Protein AF-A0A9D8L6Z9-F1 (afdb_monomer)

Solvent-accessible surface area (backbone atoms only — not comparable to full-atom values): 14241 Å² total; per-residue (Å²): 137,86,82,88,72,84,86,65,63,88,87,62,90,74,79,59,71,41,90,57,72,50,31,51,73,67,22,31,13,38,13,26,56,41,89,61,32,42,56,38,83,47,72,63,38,64,77,40,68,66,43,46,67,44,44,54,56,35,70,45,89,68,74,58,73,85,78,28,42,82,42,39,36,34,75,44,63,86,48,33,68,63,34,69,60,58,98,76,76,48,56,85,44,84,59,37,9,65,53,48,26,50,21,56,68,42,59,88,42,86,61,41,49,40,25,30,25,54,81,45,41,78,78,52,56,68,70,49,36,50,51,42,48,73,68,68,32,54,35,80,78,74,59,77,77,60,46,46,50,28,33,34,31,57,31,58,48,34,76,29,57,46,57,68,63,47,51,48,40,48,42,28,63,23,39,70,52,62,53,66,53,93,73,53,45,39,58,58,83,76,69,60,92,68,89,62,76,67,60,84,79,65,84,83,68,89,92,70,82,68,70,58,55,60,52,52,52,52,48,52,69,74,42,54,76,79,57,69,70,78,97,63,84,62,91,66,84,86,125

Structure (mmCIF, N/CA/C/O backbone):
data_AF-A0A9D8L6Z9-F1
#
_entry.id   AF-A0A9D8L6Z9-F1
#
loop_
_atom_site.group_PDB
_atom_site.id
_atom_site.type_symbol
_atom_site.label_atom_id
_atom_site.label_alt_id
_atom_site.label_comp_id
_atom_site.label_asym_id
_atom_site.label_entity_id
_atom_site.label_seq_id
_atom_site.pdbx_PDB_ins_code
_atom_site.Cartn_x
_atom_site.Cartn_y
_atom_site.Cartn_z
_atom_site.occupancy
_atom_site.B_iso_or_equiv
_atom_site.auth_seq_id
_atom_site.auth_comp_id
_atom_site.auth_asym_id
_atom_site.auth_atom_id
_atom_site.pdbx_PDB_model_num
ATOM 1 N N . MET A 1 1 ? 25.755 3.306 -9.632 1.00 33.78 1 MET A N 1
ATOM 2 C CA . MET A 1 1 ? 25.677 2.385 -10.787 1.00 33.78 1 MET A CA 1
ATOM 3 C C . MET A 1 1 ? 25.646 0.964 -10.245 1.00 33.78 1 MET A C 1
ATOM 5 O O . MET A 1 1 ? 26.669 0.496 -9.767 1.00 33.78 1 MET A O 1
ATOM 9 N N . VAL A 1 2 ? 24.479 0.319 -10.233 1.00 35.28 2 VAL A N 1
ATOM 10 C CA . VAL A 1 2 ? 24.345 -1.095 -9.843 1.00 35.28 2 VAL A CA 1
ATOM 11 C C . VAL A 1 2 ? 24.478 -1.916 -11.124 1.00 35.28 2 VAL A C 1
ATOM 13 O O . VAL A 1 2 ? 23.692 -1.726 -12.046 1.00 35.28 2 VAL A O 1
ATOM 16 N N . ARG A 1 3 ? 25.505 -2.767 -11.222 1.00 41.41 3 ARG A N 1
ATOM 17 C CA . ARG A 1 3 ? 25.692 -3.677 -12.362 1.00 41.41 3 ARG A CA 1
ATOM 18 C C . ARG A 1 3 ? 25.088 -5.033 -12.003 1.00 41.41 3 ARG A C 1
ATOM 20 O O . ARG A 1 3 ? 25.711 -5.811 -11.292 1.00 41.41 3 ARG A O 1
ATOM 27 N N . LEU A 1 4 ? 23.869 -5.295 -12.466 1.00 46.41 4 LEU A N 1
ATOM 28 C CA . LEU A 1 4 ? 23.257 -6.626 -12.426 1.00 46.41 4 LEU A CA 1
ATOM 29 C C . LEU A 1 4 ? 23.674 -7.368 -13.696 1.00 46.41 4 LEU A C 1
ATOM 31 O O . LEU A 1 4 ? 23.046 -7.201 -14.732 1.00 46.41 4 LEU A O 1
ATOM 35 N N . LEU A 1 5 ? 24.756 -8.139 -13.644 1.00 52.78 5 LEU A N 1
ATOM 36 C CA . LEU A 1 5 ? 25.139 -9.034 -14.737 1.00 52.78 5 LEU A CA 1
ATOM 37 C C . LEU A 1 5 ? 25.654 -10.336 -14.129 1.00 52.78 5 LEU A C 1
ATOM 39 O O . LEU A 1 5 ? 26.851 -10.506 -13.922 1.00 52.78 5 LEU A O 1
ATOM 43 N N . ALA A 1 6 ? 24.732 -11.241 -13.821 1.00 44.81 6 ALA A N 1
ATOM 44 C CA . ALA A 1 6 ? 25.054 -12.656 -13.755 1.00 44.81 6 ALA A CA 1
ATOM 45 C C . ALA A 1 6 ? 24.426 -13.283 -15.005 1.00 44.81 6 ALA A C 1
ATOM 47 O O . ALA A 1 6 ? 23.210 -13.242 -15.162 1.00 44.81 6 ALA A O 1
ATOM 48 N N . GLU A 1 7 ? 25.278 -13.762 -15.917 1.00 58.91 7 GLU A N 1
ATOM 49 C CA . GLU A 1 7 ? 24.908 -14.529 -17.121 1.00 58.91 7 GLU A CA 1
ATOM 50 C C . GLU A 1 7 ? 24.125 -13.784 -18.222 1.00 58.91 7 GLU A C 1
ATOM 52 O O . GLU A 1 7 ? 23.245 -14.344 -18.873 1.00 58.91 7 GLU A O 1
ATOM 57 N N . ALA A 1 8 ? 24.460 -12.522 -18.501 1.00 63.47 8 ALA A N 1
ATOM 58 C CA . ALA A 1 8 ? 23.979 -11.886 -19.729 1.00 63.47 8 ALA A CA 1
ATOM 59 C C . ALA A 1 8 ? 24.722 -12.434 -20.960 1.00 63.47 8 ALA A C 1
ATOM 61 O O . ALA A 1 8 ? 25.916 -12.734 -20.894 1.00 63.47 8 ALA A O 1
ATOM 62 N N . ASN A 1 9 ? 24.025 -12.523 -22.098 1.00 74.56 9 ASN A N 1
ATOM 63 C CA . ASN A 1 9 ? 24.657 -12.810 -23.386 1.00 74.56 9 ASN A CA 1
ATOM 64 C C . ASN A 1 9 ? 25.824 -11.819 -23.615 1.00 74.56 9 ASN A C 1
ATOM 66 O O . ASN A 1 9 ? 25.621 -10.623 -23.395 1.00 74.56 9 ASN A O 1
ATOM 70 N N . PRO A 1 10 ? 27.014 -12.267 -24.068 1.00 77.25 10 PRO A N 1
ATOM 71 C CA . PRO A 1 10 ? 28.165 -11.391 -24.307 1.00 77.25 10 PRO A CA 1
ATOM 72 C C . PRO A 1 10 ? 27.892 -10.201 -25.237 1.00 77.25 10 PRO A C 1
ATOM 74 O O . PRO A 1 10 ? 28.616 -9.213 -25.180 1.00 77.25 10 PRO A O 1
ATOM 77 N N . SER A 1 11 ? 26.854 -10.273 -26.078 1.00 81.12 11 SER A N 1
ATOM 78 C CA . SER A 1 11 ? 26.420 -9.169 -26.941 1.00 81.12 11 SER A CA 1
ATOM 79 C C . SER A 1 11 ? 25.694 -8.039 -26.198 1.00 81.12 11 SER A C 1
ATOM 81 O O . SER A 1 11 ? 25.329 -7.041 -26.813 1.00 81.12 11 SER A O 1
ATOM 83 N N . VAL A 1 12 ? 25.403 -8.196 -24.904 1.00 75.69 12 VAL A N 1
ATOM 84 C CA . VAL A 1 12 ? 24.743 -7.172 -24.088 1.00 75.69 12 VAL A CA 1
ATOM 85 C C . VAL A 1 12 ? 25.801 -6.225 -23.529 1.00 75.69 12 VAL A C 1
ATOM 87 O O . VAL A 1 12 ? 26.435 -6.503 -22.515 1.00 75.69 12 VAL A O 1
ATOM 90 N N . GLU A 1 13 ? 25.967 -5.073 -24.176 1.00 75.00 13 GLU A N 1
ATOM 91 C CA . GLU A 1 13 ? 26.921 -4.034 -23.752 1.00 75.00 13 GLU A CA 1
ATOM 92 C C . GLU A 1 13 ? 26.433 -3.238 -22.525 1.00 75.00 13 GLU A C 1
ATOM 94 O O . GLU A 1 13 ? 27.224 -2.670 -21.769 1.00 75.00 13 GLU A O 1
ATOM 99 N N . GLY A 1 14 ? 25.119 -3.224 -22.293 1.00 73.62 14 GLY A N 1
ATOM 100 C CA . GLY A 1 14 ? 24.481 -2.599 -21.141 1.00 73.62 14 GLY A CA 1
ATOM 101 C C . GLY A 1 14 ? 22.961 -2.573 -21.275 1.00 73.62 14 GLY A C 1
ATOM 102 O O . GLY A 1 14 ? 22.413 -2.775 -22.357 1.00 73.62 14 GLY A O 1
ATOM 103 N N . PHE A 1 15 ? 22.270 -2.308 -20.168 1.00 75.75 15 PHE A N 1
ATOM 104 C CA . PHE A 1 15 ? 20.833 -2.043 -20.167 1.00 75.75 15 PHE A CA 1
ATOM 105 C C . PHE A 1 15 ? 20.534 -0.834 -19.268 1.00 75.75 15 PHE A C 1
ATOM 107 O O . PHE A 1 15 ? 21.143 -0.701 -18.200 1.00 75.75 15 PHE A O 1
ATOM 114 N N . PRO A 1 16 ? 19.629 0.074 -19.670 1.00 83.12 16 PRO A N 1
ATOM 115 C CA . PRO A 1 16 ? 19.234 1.190 -18.823 1.00 83.12 16 PRO A CA 1
ATOM 116 C C . PRO A 1 16 ? 18.413 0.676 -17.636 1.00 83.12 16 PRO A C 1
ATOM 118 O O . PRO A 1 16 ? 17.457 -0.078 -17.814 1.00 83.12 16 PRO A O 1
ATOM 121 N N . GLY A 1 17 ? 18.778 1.099 -16.426 1.00 84.44 17 GLY A N 1
ATOM 122 C CA . GLY A 1 17 ? 18.079 0.752 -15.191 1.00 84.44 17 GLY A CA 1
ATOM 123 C C . GLY A 1 17 ? 17.616 1.994 -14.433 1.00 84.44 17 GLY A C 1
ATOM 124 O O . GLY A 1 17 ? 18.373 2.954 -14.293 1.00 84.44 17 GLY A O 1
ATOM 125 N N . SER A 1 18 ? 16.387 1.957 -13.925 1.00 85.44 18 SER A N 1
ATOM 126 C CA . SER A 1 18 ? 15.824 2.944 -13.005 1.00 85.44 18 SER A CA 1
ATOM 127 C C . SER A 1 18 ? 15.843 2.401 -11.578 1.00 85.44 18 SER A C 1
ATOM 129 O O . SER A 1 18 ? 15.473 1.255 -11.332 1.00 85.44 18 SER A O 1
ATOM 131 N N . ILE A 1 19 ? 16.241 3.256 -10.636 1.00 82.88 19 ILE A N 1
ATOM 132 C CA . ILE A 1 19 ? 16.102 3.025 -9.189 1.00 82.88 19 ILE A CA 1
ATOM 133 C C . ILE A 1 19 ? 15.004 3.898 -8.564 1.00 82.88 19 ILE A C 1
ATOM 135 O O . ILE A 1 19 ? 14.834 3.879 -7.349 1.00 82.88 19 ILE A O 1
ATOM 139 N N . GLY A 1 20 ? 14.312 4.704 -9.376 1.00 83.62 20 GLY A N 1
ATOM 140 C CA . GLY A 1 20 ? 13.161 5.487 -8.933 1.00 83.62 20 GLY A CA 1
ATOM 141 C C . GLY A 1 20 ? 11.899 4.632 -8.846 1.00 83.62 20 GLY A C 1
ATOM 142 O O . GLY A 1 20 ? 11.907 3.472 -9.252 1.00 83.62 20 GLY A O 1
ATOM 143 N N . ASP A 1 21 ? 10.807 5.229 -8.363 1.00 79.75 21 ASP A N 1
ATOM 144 C CA . ASP A 1 21 ? 9.575 4.490 -8.066 1.00 79.75 21 ASP A CA 1
ATOM 145 C C . ASP A 1 21 ? 8.967 3.777 -9.283 1.00 79.75 21 ASP A C 1
ATOM 147 O O . ASP A 1 21 ? 8.338 2.733 -9.138 1.00 79.75 21 ASP A O 1
ATOM 151 N N . GLY A 1 22 ? 9.176 4.298 -10.492 1.00 75.75 22 GLY A N 1
ATOM 152 C CA . GLY A 1 22 ? 8.727 3.682 -11.737 1.00 75.75 22 GLY A CA 1
ATOM 153 C C . GLY A 1 22 ? 9.773 3.728 -12.844 1.00 75.75 22 GLY A C 1
ATOM 154 O O . GLY A 1 22 ? 10.825 4.370 -12.734 1.00 75.75 22 GLY A O 1
ATOM 155 N N . CYS A 1 23 ? 9.468 3.048 -13.946 1.00 78.81 23 CYS A N 1
ATOM 156 C CA . CYS A 1 23 ? 10.262 3.095 -15.170 1.00 78.81 23 CYS A CA 1
ATOM 157 C C . CYS A 1 23 ? 9.388 3.184 -16.429 1.00 78.81 23 CYS A C 1
ATOM 159 O O . CYS A 1 23 ? 8.212 2.814 -16.411 1.00 78.81 23 CYS A O 1
ATOM 161 N N . GLY A 1 24 ? 9.969 3.712 -17.508 1.00 79.88 24 GLY A N 1
ATOM 162 C CA . GLY A 1 24 ? 9.332 3.830 -18.822 1.00 79.88 24 GLY A CA 1
ATOM 163 C C . GLY A 1 24 ? 9.729 2.711 -19.790 1.00 79.88 24 GLY A C 1
ATOM 164 O O . GLY A 1 24 ? 10.350 1.719 -19.402 1.00 79.88 24 GLY A O 1
ATOM 165 N N . ALA A 1 25 ? 9.387 2.897 -21.066 1.00 81.88 25 ALA A N 1
ATOM 166 C CA . ALA A 1 25 ? 9.650 1.946 -22.143 1.00 81.88 25 ALA A CA 1
ATOM 167 C C . ALA A 1 25 ? 11.105 1.461 -22.179 1.00 81.88 25 ALA A C 1
ATOM 169 O O . ALA A 1 25 ? 12.035 2.270 -22.173 1.00 81.88 25 ALA A O 1
ATOM 170 N N . ARG A 1 26 ? 11.300 0.139 -22.291 1.00 79.38 26 ARG A N 1
ATOM 171 C CA . ARG A 1 26 ? 12.618 -0.511 -22.449 1.00 79.38 26 ARG A CA 1
ATOM 172 C C . ARG A 1 26 ? 13.650 -0.170 -21.363 1.00 79.38 26 ARG A C 1
ATOM 174 O O . ARG A 1 26 ? 14.847 -0.345 -21.579 1.00 79.38 26 ARG A O 1
ATOM 181 N N . VAL A 1 27 ? 13.201 0.294 -20.199 1.00 85.12 27 VAL A N 1
ATOM 182 C CA . VAL A 1 27 ? 14.038 0.506 -19.015 1.00 85.12 27 VAL A CA 1
ATOM 183 C C . VAL A 1 27 ? 13.778 -0.624 -18.028 1.00 85.12 27 VAL A C 1
ATOM 185 O O . VAL A 1 27 ? 12.638 -1.054 -17.848 1.00 85.12 27 VAL A O 1
ATOM 188 N N . ALA A 1 28 ? 14.841 -1.115 -17.396 1.00 85.00 28 ALA A N 1
ATOM 189 C CA . ALA A 1 28 ? 14.707 -2.038 -16.287 1.00 85.00 28 ALA A CA 1
ATOM 190 C C . ALA A 1 28 ? 14.287 -1.285 -15.024 1.00 85.00 28 ALA A C 1
ATOM 192 O O . ALA A 1 28 ? 14.925 -0.305 -14.639 1.00 85.00 28 ALA A O 1
ATOM 193 N N . GLY A 1 29 ? 13.240 -1.740 -14.358 1.00 87.00 29 GLY A N 1
ATOM 194 C CA . GLY A 1 29 ? 12.789 -1.147 -13.106 1.00 87.00 29 GLY A CA 1
ATOM 195 C C . GLY A 1 29 ? 11.825 -2.064 -12.382 1.00 87.00 29 GLY A C 1
ATOM 196 O O . GLY A 1 29 ? 11.405 -3.090 -12.912 1.00 87.00 29 GLY A O 1
ATOM 197 N N . PHE A 1 30 ? 11.489 -1.716 -11.147 1.00 86.31 30 PHE A N 1
ATOM 198 C CA . PHE A 1 30 ? 10.700 -2.612 -10.308 1.00 86.31 30 PHE A CA 1
ATOM 199 C C . PHE A 1 30 ? 9.193 -2.492 -10.514 1.00 86.31 30 PHE A C 1
ATOM 201 O O . PHE A 1 30 ? 8.448 -3.415 -10.181 1.00 86.31 30 PHE A O 1
ATOM 208 N N . ALA A 1 31 ? 8.743 -1.376 -11.083 1.00 89.12 31 ALA A N 1
ATOM 209 C CA . ALA A 1 31 ? 7.357 -1.176 -11.453 1.00 89.12 31 ALA A CA 1
ATOM 210 C C . ALA A 1 31 ? 7.234 -0.361 -12.745 1.00 89.12 31 ALA A C 1
ATOM 212 O O . ALA A 1 31 ? 7.988 0.590 -12.976 1.00 89.12 31 ALA A O 1
ATOM 213 N N . SER A 1 32 ? 6.271 -0.725 -13.593 1.00 89.81 32 SER A N 1
ATOM 214 C CA . SER A 1 32 ? 5.932 0.052 -14.789 1.00 89.81 32 SER A CA 1
ATOM 215 C C . SER A 1 32 ? 4.525 -0.225 -15.290 1.00 89.81 32 SER A C 1
ATOM 217 O O . SER A 1 32 ? 4.058 -1.363 -15.249 1.00 89.81 32 SER A O 1
ATOM 219 N N . ALA A 1 33 ? 3.883 0.8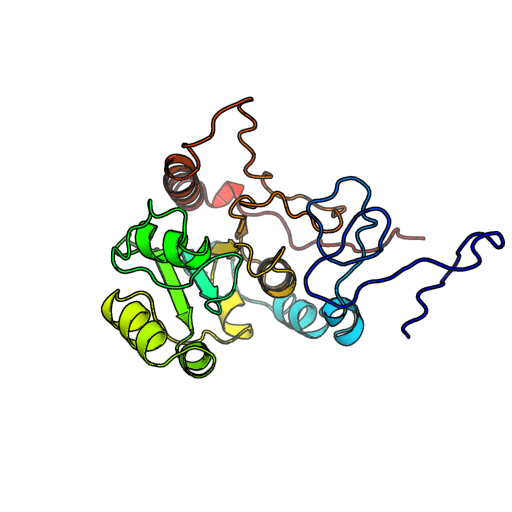14 -15.818 1.00 88.38 33 ALA A N 1
ATOM 220 C CA . ALA A 1 33 ? 2.674 0.689 -16.625 1.00 88.38 33 ALA A CA 1
ATOM 221 C C . ALA A 1 33 ? 2.985 0.394 -18.103 1.00 88.38 33 ALA A C 1
ATOM 223 O O . ALA A 1 33 ? 2.126 -0.087 -18.837 1.00 88.38 33 ALA A O 1
ATOM 224 N N . ASP A 1 34 ? 4.219 0.647 -18.549 1.00 87.88 34 ASP A N 1
ATOM 225 C CA . ASP A 1 34 ? 4.624 0.405 -19.927 1.00 87.88 34 ASP A CA 1
ATOM 226 C C . ASP A 1 34 ? 4.808 -1.103 -20.155 1.00 87.88 34 ASP A C 1
ATOM 228 O O . ASP A 1 34 ? 5.594 -1.728 -19.433 1.00 87.88 34 ASP A O 1
ATOM 232 N N . PRO A 1 35 ? 4.126 -1.720 -21.138 1.00 85.94 35 PRO A N 1
ATOM 233 C CA . PRO A 1 35 ? 4.215 -3.156 -21.398 1.00 85.94 35 PRO A CA 1
ATOM 234 C C . PRO A 1 35 ? 5.622 -3.615 -21.817 1.00 85.94 35 PRO A C 1
ATOM 236 O O . PRO A 1 35 ? 5.963 -4.778 -21.615 1.00 85.94 35 PRO A O 1
ATOM 239 N N . THR A 1 36 ? 6.443 -2.710 -22.355 1.00 85.00 36 THR A N 1
ATOM 240 C CA . THR A 1 36 ? 7.798 -2.970 -22.864 1.00 85.00 36 THR A CA 1
ATOM 241 C C . THR A 1 36 ? 8.899 -2.785 -21.819 1.00 85.00 36 THR A C 1
ATOM 243 O O . THR A 1 36 ? 10.071 -3.026 -22.117 1.00 85.00 36 THR A O 1
ATOM 246 N N . ALA A 1 37 ? 8.557 -2.338 -20.608 1.00 86.00 37 ALA A N 1
ATOM 247 C CA . ALA A 1 37 ? 9.507 -2.259 -19.506 1.00 86.00 37 ALA A CA 1
ATOM 248 C C . ALA A 1 37 ? 9.990 -3.654 -19.081 1.00 86.00 37 ALA A C 1
ATOM 250 O O . ALA A 1 37 ? 9.229 -4.628 -19.087 1.00 86.00 37 ALA A O 1
ATOM 251 N N . ILE A 1 38 ? 11.254 -3.733 -18.663 1.00 84.44 38 ILE A N 1
ATOM 252 C CA . ILE A 1 38 ? 11.852 -4.964 -18.142 1.00 84.44 38 ILE A CA 1
ATOM 253 C C . ILE A 1 38 ? 11.691 -4.937 -16.625 1.00 84.44 38 ILE A C 1
ATOM 255 O O . ILE A 1 38 ? 12.342 -4.164 -15.927 1.00 84.44 38 ILE A O 1
ATOM 259 N N . LEU A 1 39 ? 10.797 -5.765 -16.098 1.00 84.69 39 LEU A N 1
ATOM 260 C CA . LEU A 1 39 ? 10.518 -5.750 -14.668 1.00 84.69 39 LEU A CA 1
ATOM 261 C C . LEU A 1 39 ? 11.572 -6.573 -13.916 1.00 84.69 39 LEU A C 1
ATOM 263 O O . LEU A 1 39 ? 11.745 -7.760 -14.188 1.00 84.69 39 LEU A O 1
ATOM 267 N N . VAL A 1 40 ? 12.240 -5.952 -12.943 1.00 84.38 40 VAL A N 1
ATOM 268 C CA . VAL A 1 40 ? 13.247 -6.584 -12.066 1.00 84.38 40 VAL A CA 1
ATOM 269 C C . VAL A 1 40 ? 12.893 -6.397 -10.586 1.00 84.38 40 VAL A C 1
ATOM 271 O O . VAL A 1 40 ? 12.081 -5.530 -10.276 1.00 84.38 40 VAL A O 1
ATOM 274 N N . PRO A 1 41 ? 13.461 -7.178 -9.649 1.00 83.94 41 PRO A N 1
ATOM 275 C CA . PRO A 1 41 ? 13.237 -6.946 -8.227 1.00 83.94 41 PRO A CA 1
ATOM 276 C C . PRO A 1 41 ? 13.618 -5.548 -7.744 1.00 83.94 41 PRO A C 1
ATOM 278 O O . PRO A 1 41 ? 14.561 -4.944 -8.260 1.00 83.94 41 PRO A O 1
ATOM 281 N N . ASP A 1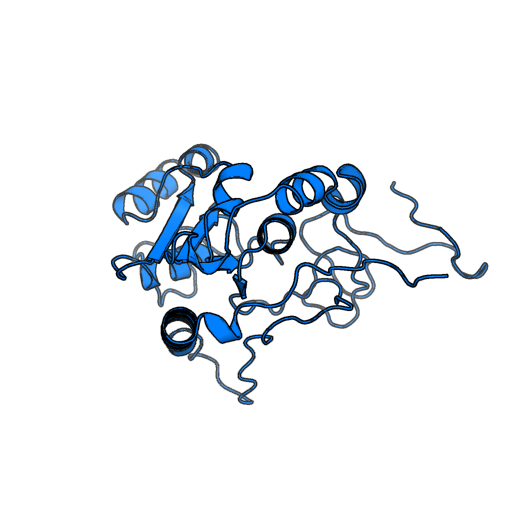 42 ? 12.882 -5.037 -6.753 1.00 83.81 42 ASP A N 1
ATOM 282 C CA . ASP A 1 42 ? 13.179 -3.734 -6.163 1.00 83.81 42 ASP A CA 1
ATOM 283 C C . ASP A 1 42 ? 14.533 -3.736 -5.423 1.00 83.81 42 ASP A C 1
ATOM 285 O O . ASP A 1 42 ? 15.047 -4.786 -5.020 1.00 83.81 42 ASP A O 1
ATOM 289 N N . PRO A 1 43 ? 15.164 -2.563 -5.219 1.00 84.00 43 PRO A N 1
ATOM 290 C CA . PRO A 1 43 ? 16.421 -2.493 -4.477 1.00 84.00 43 PRO A CA 1
ATOM 291 C C . PRO A 1 43 ? 16.313 -3.074 -3.062 1.00 84.00 43 PRO A C 1
ATOM 293 O O . PRO A 1 43 ? 17.286 -3.613 -2.531 1.00 84.00 43 PRO A O 1
ATOM 296 N N . TYR A 1 44 ? 15.132 -2.981 -2.446 1.00 85.19 44 TYR A N 1
ATOM 297 C CA . TYR A 1 44 ? 14.902 -3.486 -1.102 1.00 85.19 44 TYR A CA 1
ATOM 298 C C . TYR A 1 44 ? 14.995 -5.017 -1.040 1.00 85.19 44 TYR A C 1
ATOM 300 O O . TYR A 1 44 ? 15.600 -5.539 -0.102 1.00 85.19 44 TYR A O 1
ATOM 308 N N . PHE A 1 45 ? 14.508 -5.740 -2.052 1.00 84.19 45 PHE A N 1
ATOM 309 C CA . PHE A 1 45 ? 14.699 -7.181 -2.198 1.00 84.19 45 PHE A CA 1
ATOM 310 C C . PHE A 1 45 ? 16.184 -7.537 -2.110 1.00 84.19 45 PHE A C 1
ATOM 312 O O . PHE A 1 45 ? 16.570 -8.368 -1.294 1.00 84.19 45 PHE A O 1
ATOM 319 N N . PHE A 1 46 ? 17.050 -6.879 -2.882 1.00 83.56 46 PHE A N 1
ATOM 320 C CA . PHE A 1 46 ? 18.486 -7.176 -2.854 1.00 83.56 46 PHE A CA 1
ATOM 321 C C . PHE A 1 46 ? 19.132 -6.802 -1.516 1.00 83.56 46 PHE A C 1
ATOM 323 O O . PHE A 1 46 ? 19.855 -7.612 -0.932 1.00 83.56 46 PHE A O 1
ATOM 330 N N . ASN A 1 47 ? 18.814 -5.619 -0.984 1.00 86.25 47 ASN A N 1
ATOM 331 C CA . ASN A 1 47 ? 19.370 -5.128 0.280 1.00 86.25 47 ASN A CA 1
ATOM 332 C C . ASN A 1 47 ? 18.991 -6.003 1.484 1.00 86.25 47 ASN A C 1
ATOM 334 O O . ASN A 1 47 ? 19.737 -6.078 2.458 1.00 86.25 47 ASN A O 1
ATOM 338 N N . THR A 1 48 ? 17.853 -6.693 1.414 1.00 83.88 48 THR A N 1
ATOM 339 C CA . THR A 1 48 ? 17.370 -7.602 2.464 1.00 83.88 48 THR A CA 1
ATOM 340 C C . THR A 1 48 ? 17.689 -9.072 2.194 1.00 83.88 48 THR A C 1
ATOM 342 O O . THR A 1 48 ? 17.203 -9.943 2.917 1.00 83.88 48 THR A O 1
ATOM 345 N N . ARG A 1 49 ? 18.509 -9.372 1.172 1.00 84.75 49 ARG A N 1
ATOM 346 C CA . ARG A 1 49 ? 18.817 -10.744 0.719 1.00 84.75 49 ARG A CA 1
ATOM 347 C C . ARG A 1 49 ? 17.542 -11.541 0.430 1.00 84.75 49 ARG A C 1
ATOM 349 O O . ARG A 1 49 ? 17.359 -12.671 0.871 1.00 84.75 49 ARG A O 1
ATOM 356 N N . GLY A 1 50 ? 16.644 -10.891 -0.296 1.00 81.31 50 GLY A N 1
ATOM 357 C CA . GLY A 1 50 ? 15.324 -11.370 -0.646 1.00 81.31 50 GLY A CA 1
ATOM 358 C C . GLY A 1 50 ? 14.393 -11.448 0.554 1.00 81.31 50 GLY A C 1
ATOM 359 O O . GLY A 1 50 ? 13.737 -12.471 0.691 1.00 81.31 50 GLY A O 1
ATOM 360 N N . TYR A 1 51 ? 14.309 -10.427 1.409 1.00 85.75 51 TYR A N 1
ATOM 361 C CA . TYR A 1 51 ? 13.435 -10.413 2.596 1.00 85.75 51 TYR A CA 1
ATOM 362 C C . TYR A 1 51 ? 13.748 -11.523 3.618 1.00 85.75 51 TYR A C 1
ATOM 364 O O . TYR A 1 51 ? 12.853 -12.178 4.155 1.00 85.75 51 TYR A O 1
ATOM 372 N N . ASP A 1 52 ? 15.031 -11.797 3.858 1.00 85.94 52 ASP A N 1
ATOM 373 C CA . ASP A 1 52 ? 15.492 -12.861 4.764 1.00 85.94 52 AS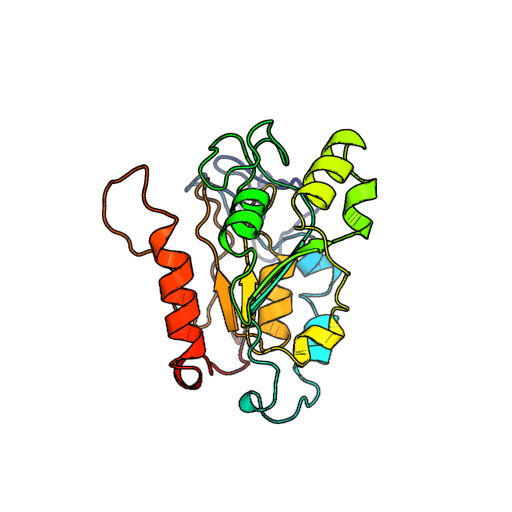P A CA 1
ATOM 374 C C . ASP A 1 52 ? 14.915 -12.704 6.188 1.00 85.94 52 ASP A C 1
ATOM 376 O O . ASP A 1 52 ? 14.489 -13.679 6.807 1.00 85.94 52 ASP A O 1
ATOM 380 N N . GLY A 1 53 ? 14.806 -11.466 6.683 1.00 89.56 53 GLY A N 1
ATOM 381 C CA . GLY A 1 53 ? 14.192 -11.172 7.981 1.00 89.56 53 GLY A CA 1
ATOM 382 C C . GLY A 1 53 ? 12.717 -11.577 8.042 1.00 89.56 53 GLY A C 1
ATOM 383 O O . GLY A 1 53 ? 12.308 -12.314 8.939 1.00 89.56 53 GLY A O 1
ATOM 384 N N . GLU A 1 54 ? 11.923 -11.153 7.061 1.00 86.44 54 GLU A N 1
ATOM 385 C CA . GLU A 1 54 ? 10.500 -11.471 6.956 1.00 86.44 54 GLU A CA 1
ATOM 386 C C . GLU A 1 54 ? 10.263 -12.966 6.731 1.00 86.44 54 GLU A C 1
ATOM 388 O O . GLU A 1 54 ? 9.322 -13.514 7.300 1.00 86.44 54 GLU A O 1
ATOM 393 N N . ARG A 1 55 ? 11.125 -13.649 5.966 1.00 85.56 55 ARG A N 1
ATOM 394 C CA . ARG A 1 55 ? 11.069 -15.111 5.792 1.00 85.56 55 ARG A CA 1
ATOM 395 C C . ARG A 1 55 ? 11.275 -15.846 7.105 1.00 85.56 55 ARG A C 1
ATOM 397 O O . ARG A 1 55 ? 10.486 -16.727 7.429 1.00 85.56 55 ARG A O 1
ATOM 404 N N . ARG A 1 56 ? 12.309 -15.485 7.872 1.00 89.25 56 ARG A N 1
ATOM 405 C CA . ARG A 1 56 ? 12.568 -16.093 9.189 1.00 89.25 56 ARG A CA 1
ATOM 406 C C . ARG A 1 56 ? 11.424 -15.831 10.151 1.00 89.25 56 ARG A C 1
ATOM 408 O O . ARG A 1 56 ? 11.007 -16.738 10.865 1.00 89.25 56 ARG A O 1
ATOM 415 N N . LEU A 1 57 ? 10.899 -14.605 10.145 1.00 88.62 57 LEU A N 1
ATOM 416 C CA . LEU A 1 57 ? 9.715 -14.269 10.921 1.00 88.62 57 LEU A CA 1
ATOM 417 C C . LEU A 1 57 ? 8.549 -15.160 10.506 1.00 88.62 57 LEU A C 1
ATOM 419 O O . LEU A 1 57 ? 7.995 -15.819 11.372 1.00 88.62 57 LEU A O 1
ATOM 423 N N . GLY A 1 58 ? 8.212 -15.229 9.221 1.00 85.25 58 GLY A N 1
ATOM 424 C CA . GLY A 1 58 ? 7.112 -16.034 8.687 1.00 85.25 58 GLY A CA 1
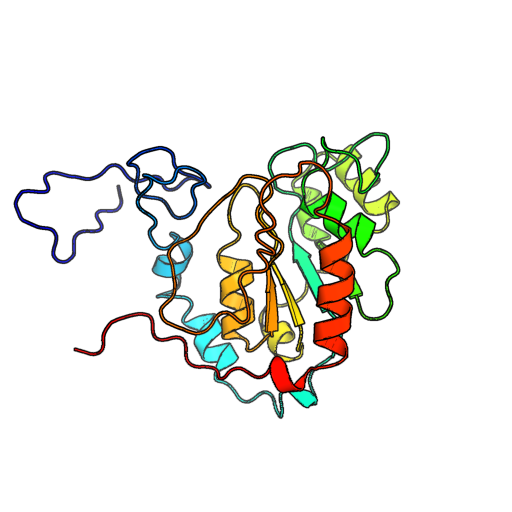ATOM 425 C C . GLY A 1 58 ? 7.230 -17.535 8.948 1.00 85.25 58 GLY A C 1
ATOM 426 O O . GLY A 1 58 ? 6.219 -18.176 9.214 1.00 85.25 58 GLY A O 1
ATOM 427 N N . ALA A 1 59 ? 8.450 -18.075 8.925 1.00 83.44 59 ALA A N 1
ATOM 428 C CA . ALA A 1 59 ? 8.730 -19.485 9.188 1.00 83.44 59 ALA A CA 1
ATOM 429 C C . ALA A 1 59 ? 8.633 -19.865 10.674 1.00 83.44 59 ALA A C 1
ATOM 431 O O . ALA A 1 59 ? 8.443 -21.036 10.991 1.00 83.44 59 ALA A O 1
ATOM 432 N N . ALA A 1 60 ? 8.776 -18.902 11.591 1.00 83.38 60 ALA A N 1
ATOM 433 C CA . ALA A 1 60 ? 8.572 -19.171 13.009 1.00 83.38 60 ALA A CA 1
ATOM 434 C C . ALA A 1 60 ? 7.098 -19.501 13.278 1.00 83.38 60 ALA A C 1
ATOM 436 O O . ALA A 1 60 ? 6.215 -18.833 12.735 1.00 83.38 60 ALA A O 1
ATOM 437 N N . ASP A 1 61 ? 6.846 -20.474 14.153 1.00 77.56 61 ASP A N 1
ATOM 438 C CA . ASP A 1 61 ? 5.494 -20.911 14.503 1.00 77.56 61 ASP A CA 1
ATOM 439 C C . ASP A 1 61 ? 4.610 -19.727 14.942 1.00 77.56 61 ASP A C 1
ATOM 441 O O . ASP A 1 61 ? 5.045 -18.781 15.607 1.00 77.56 61 ASP A O 1
ATOM 445 N N . THR A 1 62 ? 3.365 -19.752 14.486 1.00 72.19 62 THR A N 1
ATOM 446 C CA . THR A 1 62 ? 2.341 -18.729 14.724 1.00 72.19 62 THR A CA 1
ATOM 447 C C . THR A 1 62 ? 1.062 -19.300 15.302 1.00 72.19 62 THR A C 1
ATOM 449 O O . THR A 1 62 ? 0.085 -18.562 15.394 1.00 72.19 62 THR A O 1
ATOM 452 N N . GLY A 1 63 ? 1.029 -20.598 15.600 1.00 79.56 63 GLY A N 1
ATOM 453 C CA . GLY A 1 63 ? -0.228 -21.308 15.779 1.00 79.56 63 GLY A CA 1
ATOM 454 C C . GLY A 1 63 ? -0.979 -21.474 14.458 1.00 79.56 63 GLY A C 1
ATOM 455 O O . GLY A 1 63 ? -0.468 -21.176 13.365 1.00 79.56 63 GLY A O 1
ATOM 456 N N . ALA A 1 64 ? -2.212 -21.967 14.555 1.00 84.06 64 ALA A N 1
ATOM 457 C CA . ALA A 1 64 ? -3.017 -22.260 13.382 1.00 84.06 64 ALA A CA 1
ATOM 458 C C . ALA A 1 64 ? -3.465 -20.961 12.697 1.00 84.06 64 ALA A C 1
ATOM 460 O O . ALA A 1 64 ? -3.938 -20.026 13.336 1.00 84.06 64 ALA A O 1
ATOM 461 N N . TRP A 1 65 ? -3.410 -20.912 11.361 1.00 84.25 65 TRP A N 1
ATOM 462 C CA . TRP A 1 65 ? -3.853 -19.735 10.595 1.00 84.25 65 TRP A CA 1
ATOM 463 C C . TRP A 1 65 ? -5.282 -19.286 10.955 1.00 84.25 65 TRP A C 1
ATOM 465 O O . TRP A 1 65 ? -5.568 -18.093 10.962 1.00 84.25 65 TRP A O 1
ATOM 475 N N . ARG A 1 66 ? -6.168 -20.227 11.307 1.00 86.69 66 ARG A N 1
ATOM 476 C CA . ARG A 1 66 ? -7.561 -19.949 11.702 1.00 86.69 66 ARG A CA 1
ATOM 477 C C . ARG A 1 66 ? -7.700 -19.216 13.037 1.00 86.69 66 ARG A C 1
ATOM 479 O O . ARG A 1 66 ? -8.725 -18.579 13.244 1.00 86.69 66 ARG A O 1
ATOM 486 N N . GLU A 1 67 ? -6.703 -19.302 13.912 1.00 89.56 67 GLU A N 1
ATOM 487 C CA . GLU A 1 67 ? -6.693 -18.644 15.227 1.00 89.56 67 GLU A CA 1
ATOM 488 C C . GLU A 1 67 ? -6.258 -17.173 15.130 1.00 89.56 67 GLU A C 1
ATOM 490 O O . GLU A 1 67 ? -6.464 -16.394 16.058 1.00 89.56 67 GLU A O 1
ATOM 495 N N . ARG A 1 68 ? -5.684 -16.768 13.990 1.00 91.31 68 ARG A N 1
ATOM 496 C CA . ARG A 1 68 ? -5.290 -15.384 13.708 1.00 91.31 68 ARG A CA 1
ATOM 497 C C . ARG A 1 68 ? -6.523 -14.486 13.532 1.00 91.31 68 ARG A C 1
ATOM 499 O O . ARG A 1 68 ? -7.573 -14.937 13.054 1.00 91.31 68 ARG A O 1
ATOM 506 N N . SER A 1 69 ? -6.374 -13.189 13.821 1.00 94.31 69 SER A N 1
ATOM 507 C CA . SER A 1 69 ? -7.457 -12.209 13.642 1.00 94.31 69 SER A CA 1
ATOM 508 C C . SER A 1 69 ? -8.015 -12.258 12.214 1.00 94.31 69 SER A C 1
ATOM 510 O O . SER A 1 69 ? -7.264 -12.346 11.237 1.00 94.31 69 SER A O 1
ATOM 512 N N . GLY A 1 70 ? -9.347 -12.232 12.121 1.00 92.25 70 GLY A N 1
ATOM 513 C CA . GLY A 1 70 ? -10.089 -12.139 10.865 1.00 92.25 70 GLY A CA 1
ATOM 514 C C . GLY A 1 70 ? -10.253 -10.717 10.343 1.00 92.25 70 GLY A C 1
ATOM 515 O O . GLY A 1 70 ? -10.864 -10.556 9.292 1.00 92.25 70 GLY A O 1
ATOM 516 N N . ASP A 1 71 ? -9.726 -9.716 11.050 1.00 95.06 71 ASP A N 1
ATOM 517 C CA . ASP A 1 71 ? -9.807 -8.327 10.615 1.00 95.06 71 ASP A CA 1
ATOM 518 C C . ASP A 1 71 ? -9.012 -8.121 9.324 1.00 95.06 71 ASP A C 1
ATOM 520 O O . ASP A 1 71 ? -7.914 -8.663 9.143 1.00 95.06 71 ASP A O 1
ATOM 524 N N . ILE A 1 72 ? -9.555 -7.295 8.436 1.00 94.19 72 ILE A N 1
ATOM 525 C CA . ILE A 1 72 ? -8.931 -6.940 7.168 1.00 94.19 72 ILE A CA 1
ATOM 526 C C . ILE A 1 72 ? -8.282 -5.575 7.312 1.00 94.19 72 ILE A C 1
ATOM 528 O O . ILE A 1 72 ? -8.957 -4.559 7.466 1.00 94.19 72 ILE A O 1
ATOM 532 N N . ILE A 1 73 ? -6.950 -5.555 7.278 1.00 96.12 73 ILE A N 1
ATOM 533 C CA . ILE A 1 73 ? -6.194 -4.384 7.716 1.00 96.12 73 ILE A CA 1
ATOM 534 C C . ILE A 1 73 ? -5.315 -3.833 6.597 1.00 96.12 73 ILE A C 1
ATOM 536 O O . ILE A 1 73 ? -4.632 -4.570 5.879 1.00 96.12 73 ILE A O 1
ATOM 540 N N . TRP A 1 74 ? -5.277 -2.506 6.504 1.00 96.88 74 TRP A N 1
ATOM 541 C CA . TRP A 1 74 ? -4.307 -1.762 5.711 1.00 96.88 74 TRP A CA 1
ATOM 542 C C . TRP A 1 74 ? -3.630 -0.672 6.544 1.00 96.88 74 TRP A C 1
ATOM 544 O O . TRP A 1 74 ? -4.289 0.060 7.285 1.00 96.88 74 TRP A O 1
ATOM 554 N N . ARG A 1 75 ? -2.309 -0.540 6.395 1.00 97.00 75 ARG A N 1
ATOM 555 C CA . ARG A 1 75 ? -1.511 0.557 6.958 1.00 97.00 75 ARG A CA 1
ATOM 556 C C . ARG A 1 75 ? -0.492 1.024 5.934 1.00 97.00 75 ARG A C 1
ATOM 558 O O . ARG A 1 75 ? 0.297 0.216 5.448 1.00 97.00 75 ARG A O 1
ATOM 565 N N . GLY A 1 76 ? -0.468 2.321 5.647 1.00 95.19 76 GLY A N 1
ATOM 566 C CA . GLY A 1 76 ? 0.496 2.886 4.707 1.00 95.19 76 GLY A CA 1
ATOM 567 C C . GLY A 1 76 ? 0.679 4.392 4.831 1.00 95.19 76 GLY A C 1
ATOM 568 O O . GLY A 1 76 ? 0.055 5.052 5.656 1.00 95.19 76 GLY A O 1
ATOM 569 N N . ALA A 1 77 ? 1.568 4.931 4.002 1.00 95.50 77 ALA A N 1
ATOM 570 C CA . ALA A 1 77 ? 1.788 6.367 3.875 1.00 95.50 77 ALA A CA 1
ATOM 571 C C . ALA A 1 77 ? 0.852 6.980 2.810 1.00 95.50 77 ALA A C 1
ATOM 573 O O . ALA A 1 77 ? 0.449 6.265 1.879 1.00 95.50 77 ALA A O 1
ATOM 574 N N . PRO A 1 78 ? 0.546 8.287 2.902 1.00 95.50 78 PRO A N 1
ATOM 575 C CA . PRO A 1 78 ? -0.264 9.028 1.931 1.00 95.50 78 PRO A CA 1
ATOM 576 C C . PRO A 1 78 ? 0.535 9.383 0.665 1.00 95.50 78 PRO A C 1
ATOM 578 O O . PRO A 1 78 ? 0.696 10.548 0.320 1.00 95.50 78 PRO A O 1
ATOM 581 N N . ASN A 1 79 ? 1.063 8.364 -0.019 1.00 93.00 79 ASN A N 1
ATOM 582 C CA . ASN A 1 79 ? 1.758 8.494 -1.302 1.00 93.00 79 ASN A CA 1
ATOM 583 C C . ASN A 1 79 ? 0.945 7.878 -2.448 1.00 93.00 79 ASN A C 1
ATOM 585 O O . ASN A 1 79 ? 0.087 7.023 -2.226 1.00 93.00 79 ASN A O 1
ATOM 589 N N . GLY A 1 80 ? 1.195 8.334 -3.671 1.00 91.44 80 GLY A N 1
ATOM 590 C CA . GLY A 1 80 ? 0.396 7.981 -4.834 1.00 91.44 80 GLY A CA 1
ATOM 591 C C . GLY A 1 80 ? 0.395 9.059 -5.902 1.00 91.44 80 GLY A C 1
ATOM 592 O O . GLY A 1 80 ? 0.832 10.186 -5.679 1.00 91.44 80 GLY A O 1
ATOM 593 N N . VAL A 1 81 ? -0.129 8.698 -7.068 1.00 89.06 81 VAL A N 1
ATOM 594 C CA . VAL A 1 81 ? -0.409 9.647 -8.145 1.00 89.06 81 VAL A CA 1
ATOM 595 C C . VAL A 1 81 ? -1.695 10.404 -7.803 1.00 89.06 81 VAL A C 1
ATOM 597 O O . VAL A 1 81 ? -2.746 9.787 -7.640 1.00 89.06 81 VAL A O 1
ATOM 600 N N . GLY A 1 82 ? -1.603 11.730 -7.674 1.00 91.19 82 GLY A N 1
ATOM 601 C CA . GLY A 1 82 ? -2.719 12.610 -7.308 1.00 91.19 82 GLY A CA 1
ATOM 602 C C . GLY A 1 82 ? -2.510 13.327 -5.971 1.00 91.19 82 GLY A C 1
ATOM 603 O O . GLY A 1 82 ? -1.413 13.331 -5.411 1.00 91.19 82 GLY A O 1
ATOM 604 N N . SER A 1 83 ? -3.572 13.948 -5.460 1.00 94.94 83 SER A N 1
ATOM 605 C CA . SER A 1 83 ? -3.564 14.653 -4.174 1.00 94.94 83 SER A CA 1
ATOM 606 C C . SER A 1 83 ? -4.006 13.721 -3.048 1.00 94.94 83 SER A C 1
ATOM 608 O O . SER A 1 83 ? -4.950 12.951 -3.199 1.00 94.94 83 SER A O 1
ATOM 610 N N . CYS A 1 84 ? -3.346 13.756 -1.888 1.00 95.88 84 CYS A N 1
ATOM 611 C CA . CYS A 1 84 ? -3.768 12.917 -0.758 1.00 95.88 84 CYS A CA 1
ATOM 612 C C . CYS A 1 84 ? -5.065 13.407 -0.089 1.00 95.88 84 CYS A C 1
ATOM 614 O O . CYS A 1 84 ? -5.726 12.633 0.602 1.00 95.88 84 CYS A O 1
ATOM 616 N N . THR A 1 85 ? -5.450 14.657 -0.338 1.00 97.25 85 THR A N 1
ATOM 617 C CA . THR A 1 85 ? -6.638 15.329 0.194 1.00 97.25 85 THR A CA 1
ATOM 618 C C . THR A 1 85 ? -7.332 16.124 -0.909 1.00 97.25 85 THR A C 1
ATOM 620 O O . THR A 1 85 ? -6.739 16.465 -1.934 1.00 97.25 85 THR A O 1
ATOM 623 N N . SER A 1 86 ? -8.611 16.419 -0.701 1.00 94.75 86 SER A N 1
ATOM 624 C CA . SER A 1 86 ? -9.390 17.325 -1.541 1.00 94.75 86 SER A CA 1
ATOM 625 C C . SER A 1 86 ? -10.409 18.052 -0.674 1.00 94.75 86 SER A C 1
ATOM 627 O O . SER A 1 86 ? -10.690 17.631 0.447 1.00 94.75 86 SER A O 1
ATOM 629 N N . ALA A 1 87 ? -11.007 19.131 -1.183 1.00 89.81 87 ALA A N 1
ATOM 630 C CA . ALA A 1 87 ? -12.051 19.844 -0.447 1.00 89.81 87 ALA A CA 1
ATOM 631 C C . ALA A 1 87 ? -13.276 18.958 -0.147 1.00 89.81 87 ALA A C 1
ATOM 633 O O . ALA A 1 87 ? -13.967 19.178 0.844 1.00 89.81 87 ALA A O 1
ATOM 634 N N . ARG A 1 88 ? -13.549 17.960 -1.001 1.00 89.19 88 ARG A N 1
ATOM 635 C CA . ARG A 1 88 ? -14.703 17.064 -0.857 1.00 89.19 88 ARG A CA 1
ATOM 636 C C . ARG A 1 88 ? -14.432 15.871 0.047 1.00 89.19 88 ARG A C 1
ATOM 638 O O . ARG A 1 88 ? -15.389 15.359 0.615 1.00 89.19 88 ARG A O 1
ATOM 645 N N . MET A 1 89 ? -13.178 15.413 0.148 1.00 93.12 89 MET A N 1
ATOM 646 C CA . MET A 1 89 ? -12.812 14.177 0.858 1.00 93.12 89 MET A CA 1
ATOM 647 C C . MET A 1 89 ? -13.791 13.025 0.558 1.00 93.12 89 MET A C 1
ATOM 649 O O . MET A 1 89 ? -14.291 12.360 1.463 1.00 93.12 89 MET A O 1
ATOM 653 N N . SER A 1 90 ? -14.098 12.825 -0.727 1.00 90.50 90 SER A N 1
ATOM 654 C CA . SER A 1 90 ? -15.079 11.840 -1.195 1.00 90.50 90 SER A CA 1
ATOM 655 C C . SER A 1 90 ? -14.383 10.647 -1.854 1.00 90.50 90 SER A C 1
ATOM 657 O O . SER A 1 90 ? -13.450 10.857 -2.627 1.00 90.50 90 SER A O 1
ATOM 659 N N . PRO A 1 91 ? -14.832 9.400 -1.621 1.00 88.56 91 PRO A N 1
ATOM 660 C CA . PRO A 1 91 ? -14.251 8.218 -2.265 1.00 88.56 91 PRO A CA 1
ATOM 661 C C . PRO A 1 91 ? -14.351 8.233 -3.803 1.00 88.56 91 PRO A C 1
ATOM 663 O O . PRO A 1 91 ? -13.542 7.591 -4.479 1.00 88.56 91 PRO A O 1
ATOM 666 N N . ASP A 1 92 ? -15.294 8.992 -4.361 1.00 86.69 92 ASP A N 1
ATOM 667 C CA . ASP A 1 92 ? -15.506 9.120 -5.809 1.00 86.69 92 ASP A CA 1
ATOM 668 C C . ASP A 1 92 ? -14.664 10.226 -6.456 1.00 86.69 92 ASP A C 1
ATOM 670 O O . ASP A 1 92 ? -14.719 10.411 -7.670 1.00 86.69 92 ASP A O 1
ATOM 674 N N . ASP A 1 93 ? -13.884 10.971 -5.669 1.00 87.94 93 ASP A N 1
ATOM 675 C CA . ASP A 1 93 ? -13.062 12.067 -6.175 1.00 87.94 93 ASP A CA 1
ATOM 676 C C . ASP A 1 93 ? -11.853 11.524 -6.966 1.00 87.94 93 ASP A C 1
ATOM 678 O O . ASP A 1 93 ? -10.982 10.878 -6.373 1.00 87.94 93 ASP A O 1
ATOM 682 N N . PRO A 1 94 ? -11.774 11.746 -8.293 1.00 83.75 94 PRO A N 1
ATOM 683 C CA . PRO A 1 94 ? -10.705 11.187 -9.117 1.00 83.75 94 PRO A CA 1
ATOM 684 C C . PRO A 1 94 ? -9.344 11.847 -8.869 1.00 83.75 94 PRO A C 1
ATOM 686 O O . PRO A 1 94 ? -8.326 11.252 -9.224 1.00 83.75 94 PRO A O 1
ATOM 689 N N . ASP A 1 95 ? -9.320 13.035 -8.257 1.00 88.25 95 ASP A N 1
ATOM 690 C CA . ASP A 1 95 ? -8.084 13.754 -7.942 1.00 88.25 95 ASP A CA 1
ATOM 691 C C . ASP A 1 95 ? -7.412 13.211 -6.674 1.00 88.25 95 ASP A C 1
ATOM 693 O O . ASP A 1 95 ? -6.222 13.458 -6.440 1.00 88.25 95 ASP A O 1
ATOM 697 N N . LEU A 1 96 ? -8.161 12.463 -5.854 1.00 93.69 96 LEU A N 1
ATOM 698 C CA . LEU A 1 96 ? -7.616 11.790 -4.686 1.00 93.69 96 LEU A CA 1
ATOM 699 C C . LEU A 1 96 ? -6.771 10.585 -5.089 1.00 93.69 96 LEU A C 1
ATOM 701 O O . LEU A 1 96 ? -7.189 9.746 -5.890 1.00 93.69 96 LEU A O 1
ATOM 705 N N . ILE A 1 97 ? -5.624 10.428 -4.425 1.00 94.75 97 ILE A N 1
ATOM 706 C CA . ILE A 1 97 ? -4.838 9.197 -4.528 1.00 94.75 97 ILE A CA 1
ATOM 707 C C . ILE A 1 97 ? -5.702 7.984 -4.160 1.00 94.75 97 ILE A C 1
ATOM 709 O O . ILE A 1 97 ? -6.529 8.024 -3.238 1.00 94.75 97 ILE A O 1
ATOM 713 N N . GLN A 1 98 ? -5.438 6.861 -4.826 1.00 93.19 98 GLN A N 1
ATOM 714 C CA . GLN A 1 98 ? -6.160 5.603 -4.626 1.00 93.19 98 GLN A CA 1
ATOM 715 C C . GLN A 1 98 ? -6.234 5.173 -3.151 1.00 93.19 98 GLN A C 1
ATOM 717 O O . GLN A 1 98 ? -7.252 4.645 -2.710 1.00 93.19 98 GLN A O 1
ATOM 722 N N . ARG A 1 99 ? -5.181 5.437 -2.365 1.00 95.75 99 ARG A N 1
ATOM 723 C CA . ARG A 1 99 ? -5.120 5.101 -0.933 1.00 95.75 99 ARG A CA 1
ATOM 724 C C . ARG A 1 99 ? -6.112 5.886 -0.084 1.00 95.75 99 ARG A C 1
ATOM 726 O O . ARG A 1 99 ? -6.743 5.307 0.790 1.00 95.75 99 ARG A O 1
ATOM 733 N N . THR A 1 100 ? -6.281 7.181 -0.348 1.00 97.25 100 THR A N 1
ATOM 734 C CA . THR A 1 100 ? -7.261 7.999 0.379 1.00 97.25 100 THR A CA 1
ATOM 735 C C . THR A 1 100 ? -8.662 7.506 0.059 1.00 97.25 100 THR A C 1
ATOM 737 O O . THR A 1 100 ? -9.459 7.292 0.969 1.00 97.25 100 THR A O 1
ATOM 740 N N . ARG A 1 101 ? -8.935 7.238 -1.223 1.00 95.38 101 ARG A N 1
ATOM 741 C CA . ARG A 1 101 ? -10.215 6.680 -1.669 1.00 95.38 101 ARG A CA 1
ATOM 742 C C . ARG A 1 101 ? -10.497 5.339 -0.990 1.00 95.38 101 ARG A C 1
ATOM 744 O O . ARG A 1 101 ? -11.566 5.188 -0.413 1.00 95.38 101 ARG A O 1
ATOM 751 N N . LEU A 1 102 ? -9.522 4.423 -0.959 1.00 94.56 102 LEU A N 1
ATOM 752 C CA . LEU A 1 102 ? -9.606 3.145 -0.238 1.00 94.56 102 LEU A CA 1
ATOM 753 C C . LEU A 1 102 ? -10.018 3.342 1.226 1.00 94.56 102 LEU A C 1
ATOM 755 O O . LEU A 1 102 ? -10.995 2.744 1.668 1.00 94.56 102 LEU A O 1
ATOM 759 N N . CYS A 1 103 ? -9.304 4.188 1.972 1.00 97.44 103 CYS A N 1
ATOM 760 C CA . CYS A 1 103 ? -9.620 4.421 3.379 1.00 97.44 103 CYS A CA 1
ATOM 761 C C . CYS A 1 103 ? -11.022 5.015 3.568 1.00 97.44 103 CYS A C 1
ATOM 763 O O . CYS A 1 103 ? -11.723 4.624 4.495 1.00 97.44 103 CYS A O 1
ATOM 765 N N . LEU A 1 104 ? -11.447 5.933 2.693 1.00 96.19 104 LEU A N 1
ATOM 766 C CA . LEU A 1 104 ? -12.784 6.531 2.748 1.00 96.19 104 LEU A CA 1
ATOM 767 C C . LEU A 1 104 ? -13.894 5.503 2.484 1.00 96.19 104 LEU A C 1
ATOM 769 O O . LEU A 1 104 ? -14.904 5.531 3.178 1.00 96.19 104 LEU A O 1
ATOM 773 N N . ILE A 1 105 ? -13.699 4.589 1.528 1.00 93.50 105 ILE A N 1
ATOM 774 C CA . ILE A 1 105 ? -14.660 3.515 1.208 1.00 93.50 105 ILE A CA 1
ATOM 775 C C . ILE A 1 105 ? -14.812 2.556 2.385 1.00 93.50 105 ILE A C 1
ATOM 777 O O . ILE A 1 105 ? -15.919 2.164 2.735 1.00 93.50 105 ILE A O 1
ATOM 781 N N . LEU A 1 106 ? -13.686 2.160 2.980 1.00 94.38 106 LEU A N 1
ATOM 782 C CA . LEU A 1 106 ? -13.655 1.135 4.021 1.00 94.38 106 LEU A CA 1
ATOM 783 C C . LEU A 1 106 ? -13.984 1.681 5.414 1.00 94.38 106 LEU A C 1
ATOM 785 O O . LEU A 1 106 ? -14.134 0.915 6.368 1.00 94.38 106 LEU A O 1
ATOM 789 N N . LYS A 1 107 ? -14.098 3.004 5.551 1.00 94.81 107 LYS A N 1
ATOM 790 C CA . LYS A 1 107 ? -14.359 3.662 6.825 1.00 94.81 107 LYS A CA 1
ATOM 791 C C . LYS A 1 107 ? -15.685 3.185 7.421 1.00 94.81 107 LYS A C 1
ATOM 793 O O . LYS A 1 107 ? -16.747 3.350 6.832 1.00 94.81 107 LYS A O 1
ATOM 798 N N . GLY A 1 108 ? -15.617 2.657 8.642 1.00 93.06 108 GLY A N 1
ATOM 799 C CA . GLY A 1 108 ? -16.790 2.211 9.400 1.00 93.06 108 GLY A CA 1
ATOM 800 C C . GLY A 1 108 ? -17.298 0.813 9.036 1.00 93.06 108 GLY A C 1
ATOM 801 O O . GLY A 1 108 ? -18.270 0.362 9.637 1.00 93.06 108 GLY A O 1
ATOM 802 N N . MET A 1 109 ? -16.651 0.106 8.104 1.00 94.38 109 MET A N 1
ATOM 803 C CA . MET A 1 109 ? -16.968 -1.296 7.832 1.00 94.38 109 MET A CA 1
ATOM 804 C C . MET A 1 109 ? -16.521 -2.186 9.001 1.00 94.38 109 MET A C 1
ATOM 806 O O . MET A 1 109 ? -15.377 -2.124 9.450 1.00 94.38 109 MET A O 1
ATOM 810 N N . ALA A 1 110 ? -17.422 -3.037 9.498 1.00 93.62 110 ALA A N 1
ATOM 811 C CA . ALA A 1 110 ? -17.120 -3.948 10.600 1.00 93.62 110 ALA A CA 1
ATOM 812 C C . ALA A 1 110 ? -16.016 -4.949 10.214 1.00 93.62 110 ALA A C 1
ATOM 814 O O . ALA A 1 110 ? -16.071 -5.553 9.144 1.00 93.62 110 ALA A O 1
ATOM 815 N N . GLY A 1 111 ? -15.023 -5.130 11.091 1.00 94.06 111 GLY A N 1
ATOM 816 C CA . GLY A 1 111 ? -13.887 -6.028 10.847 1.00 94.06 111 GLY A CA 1
ATOM 817 C C . GLY A 1 111 ? -12.905 -5.531 9.780 1.00 94.06 111 GLY A C 1
ATOM 818 O O . GLY A 1 111 ? -12.078 -6.308 9.307 1.00 94.06 111 GLY A O 1
ATOM 819 N N . VAL A 1 112 ? -12.980 -4.257 9.378 1.00 95.56 112 VAL A N 1
ATOM 820 C CA . VAL A 1 112 ? -12.061 -3.650 8.409 1.00 95.56 112 VAL A CA 1
ATOM 821 C C . VAL A 1 112 ? -11.427 -2.404 9.010 1.00 95.56 112 VAL A C 1
ATOM 823 O O . VAL A 1 112 ? -12.099 -1.563 9.600 1.00 95.56 112 VAL A O 1
ATOM 826 N N . ASP A 1 113 ? -10.117 -2.275 8.838 1.00 96.81 113 ASP A N 1
ATOM 827 C CA . ASP A 1 113 ? -9.355 -1.148 9.359 1.00 96.81 113 ASP A CA 1
ATOM 828 C C . ASP A 1 113 ? -8.274 -0.732 8.353 1.00 96.81 113 ASP A C 1
ATOM 830 O O . ASP A 1 113 ? -7.160 -1.265 8.324 1.00 96.81 113 ASP A O 1
ATOM 834 N N . ALA A 1 114 ? -8.616 0.238 7.505 1.00 97.31 114 ALA A N 1
ATOM 835 C CA . ALA A 1 114 ? -7.712 0.840 6.535 1.00 97.31 114 ALA A CA 1
ATOM 836 C C . ALA A 1 114 ? -7.410 2.288 6.922 1.00 97.31 114 ALA A C 1
ATOM 838 O O . ALA A 1 114 ? -8.301 3.136 6.931 1.00 97.31 114 ALA A O 1
ATOM 839 N N . ALA A 1 115 ? -6.144 2.567 7.235 1.00 98.19 115 ALA A N 1
ATOM 840 C CA . ALA A 1 115 ? -5.736 3.886 7.694 1.00 98.19 115 ALA A CA 1
ATOM 841 C C . ALA A 1 115 ? -4.310 4.244 7.272 1.00 98.19 115 ALA A C 1
ATOM 843 O O . ALA A 1 115 ? -3.430 3.385 7.143 1.00 98.19 115 ALA A O 1
ATOM 844 N N . PHE A 1 116 ? -4.066 5.543 7.118 1.00 98.19 116 PHE A N 1
ATOM 845 C CA . PHE A 1 116 ? -2.715 6.072 7.039 1.00 98.19 116 PHE A CA 1
ATOM 846 C C . PHE A 1 116 ? -2.029 5.995 8.398 1.00 98.19 116 PHE A C 1
ATOM 848 O O . PHE A 1 116 ? -2.654 6.225 9.430 1.00 98.19 116 PHE A O 1
ATOM 855 N N . VAL A 1 117 ? -0.736 5.689 8.400 1.00 97.44 117 VAL A N 1
ATOM 856 C CA . VAL A 1 117 ? 0.050 5.640 9.635 1.00 97.44 117 VAL A CA 1
ATOM 857 C C . VAL A 1 117 ? 0.279 7.059 10.156 1.00 97.44 117 VAL A C 1
ATOM 859 O O . VAL A 1 117 ? 0.744 7.922 9.413 1.00 97.44 117 VAL A O 1
ATOM 862 N N . ASP A 1 118 ? -0.001 7.278 11.436 1.00 95.44 118 ASP A N 1
ATOM 863 C CA . ASP A 1 118 ? 0.223 8.533 12.164 1.00 95.44 118 ASP A CA 1
ATOM 864 C C . ASP A 1 118 ? 1.611 9.154 11.926 1.00 95.44 118 ASP A C 1
ATOM 866 O O . ASP A 1 118 ? 1.718 10.329 11.577 1.00 95.44 118 ASP A O 1
ATOM 870 N N . ALA A 1 119 ? 2.678 8.359 12.007 1.00 93.88 119 ALA A N 1
ATOM 871 C CA . ALA A 1 119 ? 4.048 8.805 11.782 1.00 93.88 119 ALA A CA 1
ATOM 872 C C . ALA A 1 119 ? 4.278 9.355 10.361 1.00 93.88 119 ALA A C 1
ATOM 874 O O . ALA A 1 119 ? 5.148 10.202 10.160 1.00 93.88 119 ALA A O 1
ATOM 875 N N . ALA A 1 120 ? 3.489 8.919 9.372 1.00 93.94 120 ALA A N 1
ATOM 876 C CA . ALA A 1 120 ? 3.575 9.424 8.004 1.00 93.94 120 ALA A CA 1
ATOM 877 C C . ALA A 1 120 ? 2.936 10.814 7.843 1.00 93.94 120 ALA A C 1
ATOM 879 O O . ALA A 1 120 ? 3.176 11.488 6.845 1.00 93.94 120 ALA A O 1
ATOM 880 N N . MET A 1 121 ? 2.151 11.287 8.816 1.00 96.25 121 MET A N 1
ATOM 881 C CA . MET A 1 121 ? 1.563 12.630 8.761 1.00 96.25 121 MET A CA 1
ATOM 882 C C . MET A 1 121 ? 2.632 13.727 8.843 1.00 96.25 121 MET A C 1
ATOM 884 O O . MET A 1 121 ? 2.445 14.811 8.300 1.00 96.25 121 MET A O 1
ATOM 888 N N . ALA A 1 122 ? 3.787 13.431 9.448 1.00 93.94 122 ALA A N 1
ATOM 889 C CA . ALA A 1 122 ? 4.919 14.351 9.511 1.00 93.94 122 ALA A CA 1
ATOM 890 C C . ALA A 1 122 ? 5.607 14.582 8.149 1.00 93.94 122 ALA A C 1
ATOM 892 O O . ALA A 1 122 ? 6.410 15.504 8.025 1.00 93.94 122 ALA A O 1
ATOM 893 N N . THR A 1 123 ? 5.321 13.761 7.129 1.00 92.56 123 THR A N 1
ATOM 894 C CA . THR A 1 123 ? 5.969 13.850 5.807 1.00 92.56 123 THR A CA 1
ATOM 895 C C . THR A 1 123 ? 5.136 14.604 4.770 1.00 92.56 123 THR A C 1
ATOM 897 O O . THR A 1 123 ? 5.523 14.658 3.605 1.00 92.56 123 THR A O 1
ATOM 900 N N . ILE A 1 124 ? 3.980 15.145 5.158 1.00 95.00 124 ILE A N 1
ATOM 901 C CA . ILE A 1 124 ? 3.060 15.876 4.277 1.00 95.00 124 ILE A CA 1
ATOM 902 C C . ILE A 1 124 ? 2.768 17.271 4.834 1.00 95.00 124 ILE A C 1
ATOM 904 O O . ILE A 1 124 ? 3.209 17.634 5.924 1.00 95.00 124 ILE A O 1
ATOM 908 N N . LYS A 1 125 ? 2.034 18.089 4.073 1.00 96.50 125 LYS A N 1
ATOM 909 C CA . LYS A 1 125 ? 1.672 19.440 4.516 1.00 96.50 125 LYS A CA 1
ATOM 910 C C . LYS A 1 125 ? 0.778 19.353 5.765 1.00 96.50 125 LYS A C 1
ATOM 912 O O . LYS A 1 125 ? -0.132 18.525 5.784 1.00 96.50 125 LYS A O 1
ATOM 917 N N . PRO A 1 126 ? 0.940 20.241 6.765 1.00 96.56 126 PRO A N 1
ATOM 918 C CA . PRO A 1 126 ? 0.115 20.220 7.977 1.00 96.56 126 PRO A CA 1
ATOM 919 C C . PRO A 1 126 ? -1.397 20.282 7.714 1.00 96.56 126 PRO A C 1
ATOM 921 O O . PRO A 1 126 ? -2.166 19.617 8.401 1.00 96.56 126 PRO A O 1
ATOM 924 N N . GLY A 1 127 ? -1.825 21.040 6.696 1.00 97.00 127 GLY A N 1
ATOM 925 C CA . GLY A 1 127 ? -3.233 21.092 6.286 1.00 97.00 127 GLY A CA 1
ATOM 926 C C . GLY A 1 127 ? -3.754 19.751 5.762 1.00 97.00 127 GLY A C 1
ATOM 927 O O . GLY A 1 127 ? -4.872 19.362 6.090 1.00 97.00 127 GLY A O 1
ATOM 928 N N . ASP A 1 128 ? -2.922 19.008 5.027 1.00 97.25 128 ASP A N 1
ATOM 929 C CA . ASP A 1 128 ? -3.280 17.682 4.523 1.00 97.25 128 ASP A CA 1
ATOM 930 C C . ASP A 1 128 ? -3.357 16.667 5.667 1.00 97.25 128 ASP A C 1
ATOM 932 O O . ASP A 1 128 ? -4.324 15.917 5.770 1.00 97.25 128 ASP A O 1
ATOM 936 N N . ALA A 1 129 ? -2.387 16.699 6.585 1.00 97.56 129 ALA A N 1
ATOM 937 C CA . ALA A 1 129 ? -2.404 15.874 7.791 1.00 97.56 129 ALA A CA 1
ATOM 938 C C . ALA A 1 129 ? -3.667 16.116 8.635 1.00 97.56 129 ALA A C 1
ATOM 940 O O . ALA A 1 129 ? -4.325 15.162 9.054 1.00 97.56 129 ALA A O 1
ATOM 941 N N . ALA A 1 130 ? -4.043 17.383 8.839 1.00 97.19 130 ALA A N 1
ATOM 942 C CA . ALA A 1 130 ? -5.257 17.746 9.563 1.00 97.19 130 ALA A CA 1
ATOM 943 C C . ALA A 1 130 ? -6.528 17.265 8.843 1.00 97.19 130 ALA A C 1
ATOM 945 O O . ALA A 1 130 ? -7.441 16.764 9.497 1.00 97.19 130 ALA A O 1
ATOM 946 N N . ALA A 1 131 ? -6.585 17.362 7.512 1.00 97.44 131 ALA A N 1
ATOM 947 C CA . ALA A 1 131 ? -7.723 16.882 6.731 1.00 97.44 131 ALA A CA 1
ATOM 948 C C . ALA A 1 131 ? -7.854 15.348 6.768 1.00 97.44 131 ALA A C 1
ATOM 950 O O . ALA A 1 131 ? -8.957 14.837 6.960 1.00 97.44 131 ALA A O 1
ATOM 951 N N . LEU A 1 132 ? -6.748 14.602 6.661 1.00 98.06 132 LEU A N 1
ATOM 952 C CA . LEU A 1 132 ? -6.749 13.139 6.795 1.00 98.06 132 LEU A CA 1
ATOM 953 C C . LEU A 1 132 ? -7.177 12.694 8.202 1.00 98.06 132 LEU A C 1
ATOM 955 O O . LEU A 1 132 ? -7.988 11.774 8.343 1.00 98.06 132 LEU A O 1
ATOM 959 N N . ALA A 1 133 ? -6.675 13.365 9.243 1.00 97.44 133 ALA A N 1
ATOM 960 C CA . ALA A 1 133 ? -7.067 13.100 10.626 1.00 97.44 133 ALA A CA 1
ATOM 961 C C . ALA A 1 133 ? -8.544 13.447 10.875 1.00 97.44 133 ALA A C 1
ATOM 963 O O . ALA A 1 133 ? -9.274 12.641 11.448 1.00 97.44 133 ALA A O 1
ATOM 964 N N . GLY A 1 134 ? -9.013 14.598 10.381 1.00 96.81 134 GLY A N 1
ATOM 965 C CA . GLY A 1 134 ? -10.415 15.019 10.462 1.00 96.81 134 GLY A CA 1
ATOM 966 C C . GLY A 1 134 ? -11.367 14.092 9.700 1.00 96.81 134 GLY A C 1
ATOM 967 O O . GLY A 1 134 ? -12.496 13.867 10.130 1.00 96.81 134 GLY A O 1
ATOM 968 N N . ALA A 1 135 ? -10.893 13.471 8.618 1.00 96.75 135 ALA A N 1
ATOM 969 C CA . ALA A 1 135 ? -11.617 12.421 7.912 1.00 96.75 135 ALA A CA 1
ATOM 970 C C . ALA A 1 135 ? -11.622 11.075 8.662 1.00 96.75 135 ALA A C 1
ATOM 972 O O . ALA A 1 135 ? -12.344 10.167 8.250 1.00 96.75 135 ALA A O 1
ATOM 973 N N . GLY A 1 136 ? -10.889 10.930 9.772 1.00 97.12 136 GLY A N 1
ATOM 974 C CA . GLY A 1 136 ? -10.874 9.719 10.598 1.00 97.12 136 GLY A CA 1
ATOM 975 C C . GLY A 1 136 ? -10.230 8.514 9.910 1.00 97.12 136 GLY A C 1
ATO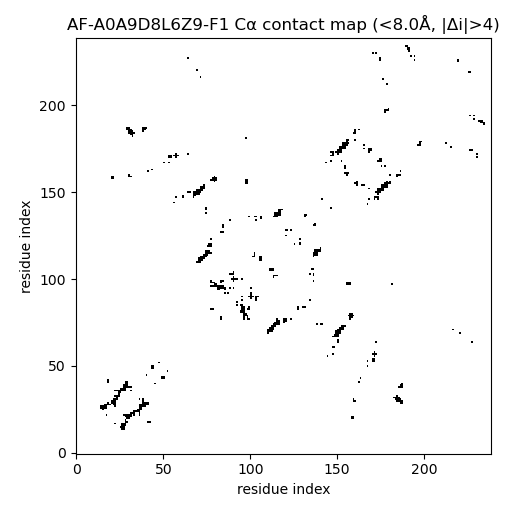M 976 O O . GLY A 1 136 ? -10.646 7.388 10.157 1.00 97.12 136 GLY A O 1
ATOM 977 N N . ILE A 1 137 ? -9.263 8.755 9.021 1.00 97.81 137 ILE A N 1
ATOM 978 C CA . ILE A 1 137 ? -8.549 7.725 8.242 1.00 97.81 137 ILE A CA 1
ATOM 979 C C . ILE A 1 137 ? -7.051 7.683 8.578 1.00 97.81 137 ILE A C 1
ATOM 981 O O . ILE A 1 137 ? -6.223 7.279 7.761 1.00 97.81 137 ILE A O 1
ATOM 985 N N . VAL A 1 138 ? -6.701 8.115 9.791 1.00 98.31 138 VAL A N 1
ATOM 986 C CA . VAL A 1 138 ? -5.354 8.035 10.370 1.00 98.31 138 VAL A CA 1
ATOM 987 C C . VAL A 1 138 ? -5.397 7.072 11.550 1.00 98.31 138 VAL A C 1
ATOM 989 O O . VAL A 1 138 ? -6.307 7.138 12.373 1.00 98.31 138 VAL A O 1
ATOM 992 N N . GLY A 1 139 ? -4.423 6.172 11.623 1.00 96.94 139 GLY A N 1
ATOM 993 C CA . GLY A 1 139 ? -4.352 5.115 12.621 1.00 96.94 139 GLY A CA 1
ATOM 994 C C . GLY A 1 139 ? -2.921 4.831 13.059 1.00 96.94 139 GLY A C 1
ATOM 995 O O . GLY A 1 139 ? -1.952 5.343 12.492 1.00 96.94 139 GLY A O 1
ATOM 996 N N . SER A 1 140 ? -2.792 3.996 14.084 1.00 96.00 140 SER A N 1
ATOM 997 C CA . SER A 1 140 ? -1.495 3.631 14.639 1.00 96.00 140 SER A CA 1
ATOM 998 C C . SER A 1 140 ? -0.706 2.724 13.699 1.00 96.00 140 SER A C 1
ATOM 1000 O O . SER A 1 140 ? -1.247 1.932 12.915 1.00 96.00 140 SER A O 1
ATOM 1002 N N . TRP A 1 141 ? 0.614 2.827 13.802 1.00 95.31 141 TRP A N 1
ATOM 1003 C CA . TRP A 1 141 ? 1.520 1.890 13.162 1.00 95.31 141 TRP A CA 1
ATOM 1004 C C . TRP A 1 141 ? 1.385 0.470 13.742 1.00 95.31 141 TRP A C 1
ATOM 1006 O O . TRP A 1 141 ? 1.229 0.289 14.948 1.00 95.31 141 TRP A O 1
ATOM 1016 N N . ILE A 1 142 ? 1.515 -0.544 12.880 1.00 95.06 142 ILE A N 1
ATOM 1017 C CA . ILE A 1 142 ? 1.531 -1.965 13.260 1.00 95.06 142 ILE A CA 1
ATOM 1018 C C . ILE A 1 142 ? 2.926 -2.525 12.993 1.00 95.06 142 ILE A C 1
ATOM 1020 O O . ILE A 1 142 ? 3.400 -2.480 11.850 1.00 95.06 142 ILE A O 1
ATOM 1024 N N . ARG A 1 143 ? 3.565 -3.111 14.016 1.00 93.62 143 ARG A N 1
ATOM 1025 C CA . ARG A 1 143 ? 4.894 -3.726 13.867 1.00 93.62 143 ARG A CA 1
ATOM 1026 C C . ARG A 1 143 ? 4.850 -4.867 12.865 1.00 93.62 143 ARG A C 1
ATOM 1028 O O . ARG A 1 143 ? 3.925 -5.675 12.874 1.00 93.62 143 ARG A O 1
ATOM 1035 N N . THR A 1 144 ? 5.905 -5.013 12.063 1.00 91.06 144 THR A N 1
ATOM 1036 C CA . THR A 1 144 ? 6.021 -6.095 11.068 1.00 91.06 144 THR A CA 1
ATOM 1037 C C . THR A 1 144 ? 5.725 -7.475 11.663 1.00 91.06 144 THR A C 1
ATOM 1039 O O . THR A 1 144 ? 4.943 -8.221 11.087 1.00 91.06 144 THR A O 1
ATOM 1042 N N . ALA A 1 145 ? 6.264 -7.792 12.845 1.00 91.62 145 ALA A N 1
ATOM 1043 C CA . ALA A 1 145 ? 6.045 -9.083 13.501 1.00 91.62 145 ALA A CA 1
ATOM 1044 C C . ALA A 1 145 ? 4.579 -9.339 13.906 1.00 91.62 145 ALA A C 1
ATOM 1046 O O . ALA A 1 145 ? 4.144 -10.488 13.928 1.00 91.62 145 ALA A O 1
ATOM 1047 N N . GLU A 1 146 ? 3.794 -8.296 14.185 1.00 94.06 146 GLU A N 1
ATOM 1048 C CA . GLU A 1 146 ? 2.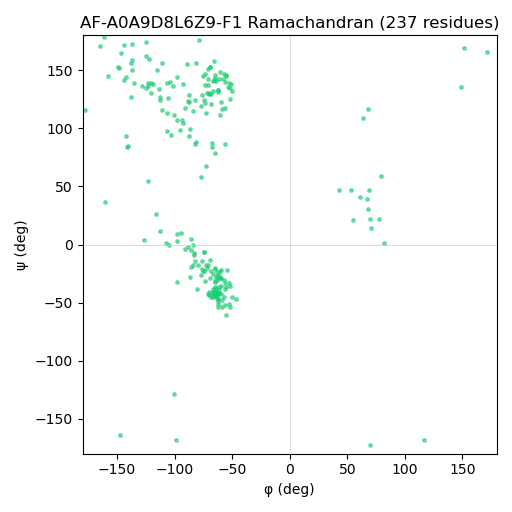390 -8.443 14.585 1.00 94.06 146 GLU A CA 1
ATOM 1049 C C . GLU A 1 146 ? 1.487 -8.869 13.419 1.00 94.06 146 GLU A C 1
ATOM 1051 O O . GLU A 1 146 ? 0.405 -9.417 13.631 1.00 94.06 146 GLU A O 1
ATOM 1056 N N . TRP A 1 147 ? 1.915 -8.667 12.171 1.00 93.56 147 TRP A N 1
ATOM 1057 C CA . TRP A 1 147 ? 1.156 -9.118 11.001 1.00 93.56 147 TRP A CA 1
ATOM 1058 C C . TRP A 1 147 ? 1.048 -10.638 10.904 1.00 93.56 147 TRP A C 1
ATOM 1060 O O . TRP A 1 147 ? 0.106 -11.142 10.304 1.00 93.56 147 TRP A O 1
ATOM 1070 N N . LYS A 1 148 ? 1.936 -11.377 11.575 1.00 90.94 148 LYS A N 1
ATOM 1071 C CA . LYS A 1 148 ? 1.839 -12.835 11.710 1.00 90.94 148 LYS A CA 1
ATOM 1072 C C . LYS A 1 148 ? 0.555 -13.298 12.403 1.00 90.94 148 LYS A C 1
ATOM 1074 O O . LYS A 1 148 ? 0.154 -14.439 12.222 1.00 90.94 148 LYS A O 1
ATOM 1079 N N . GLN A 1 149 ? -0.076 -12.423 13.185 1.00 93.62 149 GLN A N 1
ATOM 1080 C CA . GLN A 1 149 ? -1.309 -12.701 13.924 1.00 93.62 149 GLN A CA 1
ATOM 1081 C C . GLN A 1 149 ? -2.570 -12.282 13.160 1.00 93.62 149 GLN A C 1
ATOM 1083 O O . GLN A 1 149 ? -3.661 -12.263 13.725 1.00 93.62 149 GLN A O 1
ATOM 1088 N N . ARG A 1 150 ? -2.442 -11.923 11.877 1.00 92.81 150 ARG A N 1
ATOM 1089 C CA . ARG A 1 150 ? -3.544 -11.458 11.027 1.00 92.81 150 ARG A CA 1
ATOM 1090 C C . ARG A 1 150 ? -3.718 -12.399 9.842 1.00 92.81 150 ARG A C 1
ATOM 1092 O O . ARG A 1 150 ? -2.736 -12.856 9.253 1.00 92.81 150 ARG A O 1
ATOM 1099 N N . ARG A 1 151 ? -4.971 -12.710 9.506 1.00 90.31 151 ARG A N 1
ATOM 1100 C CA . ARG A 1 151 ? -5.299 -13.514 8.321 1.00 90.31 151 ARG A CA 1
ATOM 1101 C C . ARG A 1 151 ? -5.277 -12.687 7.057 1.00 90.31 151 ARG A C 1
ATOM 1103 O O 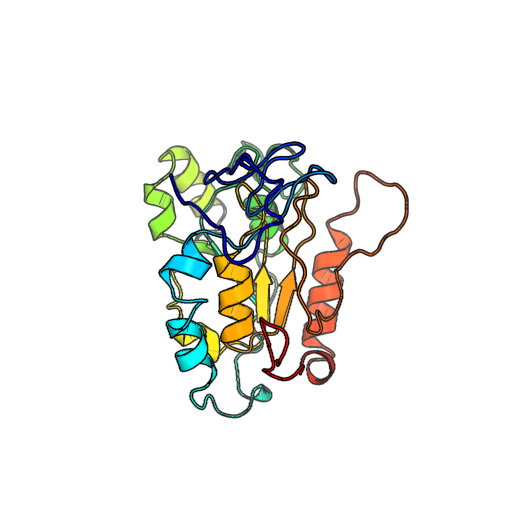. ARG A 1 151 ? -4.820 -13.199 6.043 1.00 90.31 151 ARG A O 1
ATOM 1110 N N . PHE A 1 152 ? -5.742 -11.444 7.117 1.00 90.31 152 PHE A N 1
ATOM 1111 C CA . PHE A 1 152 ? -5.985 -10.639 5.930 1.00 90.31 152 PHE A CA 1
ATOM 1112 C C . PHE A 1 152 ? -5.208 -9.326 5.962 1.00 90.31 152 PHE A C 1
ATOM 1114 O O . PHE A 1 152 ? -5.106 -8.653 6.988 1.00 90.31 152 PHE A O 1
ATOM 1121 N N . ALA A 1 153 ? -4.668 -8.956 4.808 1.00 91.31 153 ALA A N 1
ATOM 1122 C CA . ALA A 1 153 ? -4.051 -7.660 4.580 1.00 91.31 153 ALA A CA 1
ATOM 1123 C C . ALA A 1 153 ? -4.482 -7.123 3.217 1.00 91.31 153 ALA A C 1
ATOM 1125 O O . ALA A 1 153 ? -4.716 -7.898 2.292 1.00 91.31 153 ALA A O 1
ATOM 1126 N N . ILE A 1 154 ? -4.552 -5.806 3.071 1.00 90.81 154 ILE A N 1
ATOM 1127 C CA . ILE A 1 154 ? -4.785 -5.178 1.767 1.00 90.81 154 ILE A CA 1
ATOM 1128 C C . ILE A 1 154 ? -3.442 -4.727 1.188 1.00 90.81 154 ILE A C 1
ATOM 1130 O O . ILE A 1 154 ? -2.550 -4.277 1.914 1.00 90.81 154 ILE A O 1
ATOM 1134 N N . ASP A 1 155 ? -3.301 -4.826 -0.127 1.00 90.56 155 ASP A N 1
ATOM 1135 C CA . ASP A 1 155 ? -2.230 -4.188 -0.875 1.00 90.56 155 ASP A CA 1
ATOM 1136 C C . ASP A 1 155 ? -2.802 -3.227 -1.914 1.00 90.56 155 ASP A C 1
ATOM 1138 O O . ASP A 1 155 ? -3.691 -3.581 -2.677 1.00 90.56 155 ASP A O 1
ATOM 1142 N N . VAL A 1 156 ? -2.293 -2.001 -1.946 1.00 89.25 156 VAL A N 1
ATOM 1143 C CA . VAL A 1 156 ? -2.729 -0.942 -2.861 1.00 89.25 156 VAL A CA 1
ATOM 1144 C C . VAL A 1 156 ? -1.508 -0.146 -3.291 1.00 89.25 156 VAL A C 1
ATOM 1146 O O . VAL A 1 156 ? -0.565 0.053 -2.512 1.00 89.25 156 VAL A O 1
ATOM 1149 N N . ASP A 1 157 ? -1.513 0.291 -4.543 1.00 88.62 157 ASP A N 1
ATOM 1150 C CA . ASP A 1 157 ? -0.390 1.022 -5.108 1.00 88.62 157 ASP A CA 1
ATOM 1151 C C . ASP A 1 157 ? -0.127 2.322 -4.337 1.00 88.62 157 ASP A C 1
ATOM 1153 O O . ASP A 1 157 ? -1.009 2.914 -3.707 1.00 88.62 157 ASP A O 1
ATOM 1157 N N . GLY A 1 158 ? 1.145 2.706 -4.302 1.00 90.69 158 GLY A N 1
ATOM 1158 C CA . GLY A 1 158 ? 1.579 4.038 -3.900 1.00 90.69 158 GLY A CA 1
ATOM 1159 C C . GLY A 1 158 ? 1.887 4.842 -5.153 1.00 90.69 158 GLY A C 1
ATOM 1160 O O . GLY A 1 158 ? 1.090 4.868 -6.089 1.00 90.69 158 GLY A O 1
ATOM 1161 N N . ASN A 1 159 ? 3.071 5.456 -5.201 1.00 91.12 159 ASN A N 1
ATOM 1162 C CA . ASN A 1 159 ? 3.573 6.092 -6.424 1.00 91.12 159 ASN A CA 1
ATOM 1163 C C . ASN A 1 159 ? 3.625 5.099 -7.602 1.00 91.12 159 ASN A C 1
ATOM 1165 O O . ASN A 1 159 ? 3.369 5.486 -8.738 1.00 91.12 159 ASN A O 1
ATOM 1169 N N . THR A 1 160 ? 3.904 3.826 -7.306 1.00 89.31 160 THR A N 1
ATOM 1170 C CA . THR A 1 160 ? 3.796 2.660 -8.197 1.00 89.31 160 THR A CA 1
ATOM 1171 C C . THR A 1 160 ? 3.402 1.411 -7.386 1.00 89.31 160 THR A C 1
ATOM 1173 O O . THR A 1 160 ? 2.941 1.534 -6.243 1.00 89.31 160 THR A O 1
ATOM 1176 N N . SER A 1 161 ? 3.568 0.201 -7.941 1.00 85.06 161 SER A N 1
ATOM 1177 C CA . SER A 1 161 ? 3.342 -1.064 -7.228 1.00 85.06 161 SER A CA 1
ATOM 1178 C C . SER A 1 161 ? 4.096 -1.125 -5.891 1.00 85.06 161 SER A C 1
ATOM 1180 O O . SER A 1 161 ? 5.315 -0.963 -5.830 1.00 85.06 161 SER A O 1
ATOM 1182 N N . ALA A 1 162 ? 3.366 -1.385 -4.804 1.00 80.12 162 ALA A N 1
ATOM 1183 C CA . ALA A 1 162 ? 3.913 -1.432 -3.451 1.00 80.12 162 ALA A CA 1
ATOM 1184 C C . ALA A 1 162 ? 4.562 -2.795 -3.136 1.00 80.12 162 ALA A C 1
ATOM 1186 O O . ALA A 1 162 ? 3.944 -3.677 -2.543 1.00 80.12 162 ALA A O 1
ATOM 1187 N N . TRP A 1 163 ? 5.839 -2.947 -3.492 1.00 80.81 163 TRP A N 1
ATOM 1188 C CA . TRP A 1 163 ? 6.600 -4.186 -3.296 1.00 80.81 163 TRP A CA 1
ATOM 1189 C C . TRP A 1 163 ? 6.618 -4.681 -1.851 1.00 80.81 163 TRP A C 1
ATOM 1191 O O . TRP A 1 163 ? 6.151 -5.780 -1.544 1.00 80.81 163 TRP A O 1
ATOM 1201 N N . SER A 1 164 ? 7.160 -3.863 -0.950 1.00 81.31 164 SER A N 1
ATOM 1202 C CA . SER A 1 164 ? 7.397 -4.263 0.435 1.00 81.31 164 SER A CA 1
ATOM 1203 C C . SER A 1 164 ? 6.106 -4.670 1.140 1.00 81.31 164 SER A C 1
ATOM 1205 O O . SER A 1 164 ? 6.075 -5.705 1.797 1.00 81.31 164 SER A O 1
ATOM 1207 N N . ASN A 1 165 ? 5.008 -3.930 0.960 1.00 86.44 165 ASN A N 1
ATOM 1208 C CA . ASN A 1 165 ? 3.745 -4.297 1.590 1.00 86.44 165 ASN A CA 1
ATOM 1209 C C . ASN A 1 165 ? 3.252 -5.662 1.090 1.00 86.44 165 ASN A C 1
ATOM 1211 O O . ASN A 1 165 ? 3.079 -6.563 1.905 1.00 86.44 165 ASN A O 1
ATOM 1215 N N . LEU A 1 166 ? 3.118 -5.872 -0.220 1.00 85.94 166 LEU A N 1
ATOM 1216 C CA . LEU A 1 166 ? 2.656 -7.155 -0.748 1.00 85.94 166 LEU A CA 1
ATOM 1217 C C . LEU A 1 166 ? 3.527 -8.334 -0.284 1.00 85.94 166 LEU A C 1
ATOM 1219 O O . LEU A 1 166 ? 3.015 -9.330 0.241 1.00 85.94 166 LEU A O 1
ATOM 1223 N N . PHE A 1 167 ? 4.846 -8.238 -0.470 1.00 84.12 167 PHE A N 1
ATOM 1224 C CA . PHE A 1 167 ? 5.743 -9.357 -0.193 1.00 84.12 167 PHE A CA 1
ATOM 1225 C C . PHE A 1 167 ? 5.871 -9.641 1.295 1.00 84.12 167 PHE A C 1
ATOM 1227 O O . PHE A 1 167 ? 5.823 -10.808 1.678 1.00 84.12 167 PHE A O 1
ATOM 1234 N N . HIS A 1 168 ? 5.951 -8.617 2.146 1.00 88.62 168 HIS A N 1
ATOM 1235 C CA . HIS A 1 168 ? 6.048 -8.836 3.587 1.00 88.62 168 HIS A CA 1
ATOM 1236 C C . HIS A 1 168 ? 4.799 -9.550 4.110 1.00 88.62 168 HIS A C 1
ATOM 1238 O O . HIS A 1 168 ? 4.915 -10.491 4.887 1.00 88.62 168 HIS A O 1
ATOM 1244 N N . ARG A 1 169 ? 3.595 -9.169 3.662 1.00 90.00 169 ARG A N 1
ATOM 1245 C CA . ARG A 1 169 ? 2.349 -9.813 4.121 1.00 90.00 169 ARG A CA 1
ATOM 1246 C C . ARG A 1 169 ? 2.266 -11.271 3.683 1.00 90.00 169 ARG A C 1
ATOM 1248 O O . ARG A 1 169 ? 1.929 -12.126 4.499 1.00 90.00 169 ARG A O 1
ATOM 1255 N N . LEU A 1 170 ? 2.648 -11.565 2.442 1.00 85.88 170 LEU A N 1
ATOM 1256 C CA . LEU A 1 170 ? 2.664 -12.937 1.929 1.00 85.88 170 LEU A CA 1
ATOM 1257 C C . LEU A 1 170 ? 3.703 -13.799 2.654 1.00 85.88 170 LEU A C 1
ATOM 1259 O O . LEU A 1 170 ? 3.410 -14.936 3.012 1.00 85.88 170 LEU A O 1
ATOM 1263 N N . LEU A 1 171 ? 4.884 -13.249 2.942 1.00 85.81 171 LEU A N 1
ATOM 1264 C CA . LEU A 1 171 ? 5.923 -13.938 3.713 1.00 85.81 171 LEU A CA 1
ATOM 1265 C C . LEU A 1 171 ? 5.504 -14.218 5.159 1.00 85.81 171 LEU A C 1
ATOM 1267 O O . LEU A 1 171 ? 5.897 -15.234 5.717 1.00 85.81 171 LEU A O 1
ATOM 1271 N N . LEU A 1 172 ? 4.670 -13.363 5.751 1.00 88.94 172 LEU A N 1
ATOM 1272 C CA . LEU A 1 172 ? 4.137 -13.537 7.108 1.00 88.94 172 LEU A CA 1
ATOM 1273 C C . LEU A 1 172 ? 2.860 -14.409 7.143 1.00 88.94 172 LEU A C 1
ATOM 1275 O O . LEU A 1 172 ? 2.251 -14.594 8.202 1.00 88.94 172 LEU A O 1
ATOM 1279 N N . GLY A 1 173 ? 2.456 -14.975 6.000 1.00 85.44 173 GLY A N 1
ATOM 1280 C CA . GLY A 1 173 ? 1.326 -15.899 5.880 1.00 85.44 173 GLY A CA 1
ATOM 1281 C C . GLY A 1 173 ? -0.051 -15.230 5.897 1.00 85.44 173 GLY A C 1
ATOM 1282 O O . GLY A 1 173 ? -1.036 -15.881 6.243 1.00 85.44 173 GLY A O 1
ATOM 1283 N N . CYS A 1 174 ? -0.135 -13.936 5.576 1.00 86.88 174 CYS A N 1
ATOM 1284 C CA . CYS A 1 174 ? -1.416 -13.276 5.332 1.00 86.88 174 CYS A CA 1
ATOM 1285 C C . CYS A 1 174 ? -1.969 -13.686 3.958 1.00 86.88 174 CYS A C 1
ATOM 1287 O O . CYS A 1 174 ? -1.225 -13.780 2.981 1.00 86.88 174 CYS A O 1
ATOM 1289 N N . CYS A 1 175 ? -3.287 -13.813 3.859 1.00 86.62 175 CYS A N 1
ATOM 1290 C CA . CYS A 1 175 ? -4.014 -13.681 2.607 1.00 86.62 175 CYS A CA 1
ATOM 1291 C C . CYS A 1 175 ? -4.059 -12.194 2.232 1.00 86.62 175 CYS A C 1
ATOM 1293 O O . CYS A 1 175 ? -4.534 -11.367 3.014 1.00 86.62 175 CYS A O 1
ATOM 1295 N N . VAL A 1 176 ? -3.537 -11.841 1.056 1.00 83.12 176 VAL A N 1
ATOM 1296 C CA . VAL A 1 176 ? -3.457 -10.442 0.620 1.00 83.12 176 VAL A CA 1
ATOM 1297 C C . VAL A 1 176 ? -4.499 -10.145 -0.442 1.00 83.12 176 VAL A C 1
ATOM 1299 O O . VAL A 1 176 ? -4.537 -10.801 -1.477 1.00 83.12 176 VAL A O 1
ATOM 1302 N N . ILE A 1 177 ? -5.298 -9.114 -0.197 1.00 84.69 177 ILE A N 1
ATOM 1303 C CA . ILE A 1 177 ? -6.269 -8.573 -1.142 1.00 84.69 177 ILE A CA 1
ATOM 1304 C C . ILE A 1 177 ? -5.581 -7.448 -1.907 1.00 84.69 177 ILE A C 1
ATOM 1306 O O . ILE A 1 177 ? -5.353 -6.364 -1.366 1.00 84.69 177 ILE A O 1
ATOM 1310 N N . LYS A 1 178 ? -5.209 -7.718 -3.158 1.00 83.12 178 LYS A N 1
ATOM 1311 C CA . LYS A 1 178 ? -4.560 -6.736 -4.028 1.00 83.12 178 LYS A CA 1
ATOM 1312 C C . LYS A 1 178 ? -5.614 -5.865 -4.708 1.00 83.12 178 LYS A C 1
ATOM 1314 O O . LYS A 1 178 ? -6.384 -6.340 -5.536 1.00 83.12 178 LYS A O 1
ATOM 1319 N N . VAL A 1 179 ? -5.617 -4.577 -4.387 1.00 84.44 179 VAL A N 1
ATOM 1320 C CA . VAL A 1 179 ? -6.374 -3.562 -5.120 1.00 84.44 179 VAL A CA 1
ATOM 1321 C C . VAL A 1 179 ? -5.738 -3.394 -6.499 1.00 84.44 179 VAL A C 1
ATOM 1323 O O . VAL A 1 179 ? -4.522 -3.210 -6.610 1.00 84.44 179 VAL A O 1
ATOM 1326 N N . GLY A 1 180 ? -6.566 -3.465 -7.543 1.00 79.81 180 GLY A N 1
ATOM 1327 C CA . GLY A 1 180 ? -6.131 -3.285 -8.926 1.00 79.81 180 GLY A CA 1
ATOM 1328 C C . GLY A 1 180 ? -5.461 -1.927 -9.142 1.00 79.81 180 GLY A C 1
ATOM 1329 O O . GLY A 1 180 ? -5.876 -0.918 -8.569 1.00 79.81 180 GLY A O 1
ATOM 1330 N N . SER A 1 181 ? -4.413 -1.896 -9.964 1.00 82.50 181 SER A N 1
ATOM 1331 C CA . SER A 1 181 ? -3.660 -0.667 -10.214 1.00 82.50 181 SER A CA 1
ATOM 1332 C C . SER A 1 181 ? -4.494 0.344 -11.002 1.00 82.50 181 SER A C 1
ATOM 1334 O O . SER A 1 181 ? -4.868 0.077 -12.143 1.00 82.50 181 SER A O 1
ATOM 1336 N N . GLN A 1 182 ? -4.723 1.536 -10.439 1.00 81.88 182 GLN A N 1
ATOM 1337 C CA . GLN A 1 182 ? -5.413 2.631 -11.140 1.00 81.88 182 GLN A CA 1
ATOM 1338 C C . GLN A 1 182 ? -4.667 3.079 -12.409 1.00 81.88 182 GLN A C 1
ATOM 1340 O O . GLN A 1 182 ? -5.288 3.550 -13.359 1.00 81.88 182 GLN A O 1
ATOM 1345 N N . HIS A 1 183 ? -3.342 2.924 -12.428 1.00 84.44 183 HIS A N 1
ATOM 1346 C CA . HIS A 1 183 ? -2.476 3.372 -13.520 1.00 84.44 183 HIS A CA 1
ATOM 1347 C C . HIS A 1 183 ? -1.839 2.210 -14.290 1.00 84.44 183 HIS A C 1
ATOM 1349 O O . HIS A 1 183 ? -0.932 2.430 -15.087 1.00 84.44 183 HIS A O 1
ATOM 1355 N N . GLY A 1 184 ? -2.302 0.976 -14.066 1.00 85.00 184 GLY A N 1
ATOM 1356 C CA . GLY A 1 184 ? -1.815 -0.205 -14.779 1.00 85.00 184 GLY A CA 1
ATOM 1357 C C . GLY A 1 184 ? -0.384 -0.616 -14.426 1.00 85.00 184 GLY A C 1
ATOM 1358 O O . GLY A 1 184 ? 0.260 -1.297 -15.222 1.00 85.00 184 GLY A O 1
ATOM 1359 N N . PHE A 1 185 ? 0.136 -0.217 -13.262 1.00 85.44 185 PHE A N 1
ATOM 1360 C CA . PHE A 1 185 ? 1.464 -0.621 -12.820 1.00 85.44 185 PHE A CA 1
ATOM 1361 C C . PHE A 1 185 ? 1.553 -2.135 -12.637 1.00 85.44 185 PHE A C 1
ATOM 1363 O O . PHE A 1 185 ? 0.711 -2.770 -12.002 1.00 85.44 185 PHE A O 1
ATOM 1370 N N . ARG A 1 186 ? 2.627 -2.695 -13.183 1.00 85.38 186 ARG A N 1
ATOM 1371 C CA . ARG A 1 186 ? 2.996 -4.102 -13.084 1.00 85.38 186 ARG A CA 1
ATOM 1372 C C . ARG A 1 186 ? 4.304 -4.222 -12.324 1.00 85.38 186 ARG A C 1
ATOM 1374 O O . ARG A 1 186 ? 5.176 -3.365 -12.445 1.00 85.38 186 ARG A O 1
ATOM 1381 N N . GLN A 1 187 ? 4.457 -5.342 -11.639 1.00 79.56 187 GLN A N 1
ATOM 1382 C CA . GLN A 1 187 ? 5.692 -5.795 -11.005 1.00 79.56 187 GLN A CA 1
ATOM 1383 C C . GLN A 1 187 ? 6.062 -7.182 -11.578 1.00 79.56 187 GLN A C 1
ATOM 1385 O O . GLN A 1 187 ? 5.192 -7.843 -12.155 1.00 79.56 187 GLN A O 1
ATOM 1390 N N . PRO A 1 188 ? 7.326 -7.630 -11.480 1.00 72.06 188 PRO A N 1
ATOM 1391 C CA . PRO A 1 188 ? 7.786 -8.913 -11.991 1.00 72.06 188 PRO A CA 1
ATOM 1392 C C . PRO A 1 188 ? 6.899 -10.070 -11.509 1.00 72.06 188 PRO A C 1
ATOM 1394 O O . PRO A 1 188 ? 6.515 -10.103 -10.334 1.00 72.06 188 PRO A O 1
ATOM 1397 N N . PRO A 1 189 ? 6.583 -11.028 -12.394 1.00 57.19 189 PRO A N 1
ATOM 1398 C CA . PRO A 1 189 ? 5.721 -12.153 -12.061 1.00 57.19 189 PRO A CA 1
ATOM 1399 C C . PRO A 1 189 ? 6.382 -13.137 -11.081 1.00 57.19 189 PRO A C 1
ATOM 1401 O O . PRO A 1 189 ? 7.600 -13.312 -11.058 1.00 57.19 189 PRO A O 1
ATOM 1404 N N . ARG A 1 190 ? 5.542 -13.839 -10.306 1.00 52.47 190 ARG A N 1
ATOM 1405 C CA . ARG A 1 190 ? 5.909 -15.027 -9.514 1.00 52.47 190 ARG A CA 1
ATOM 1406 C C . ARG A 1 190 ? 5.925 -16.295 -10.373 1.00 52.47 190 ARG A C 1
ATOM 1408 O O . ARG A 1 190 ? 5.133 -16.427 -11.300 1.00 52.47 190 ARG A O 1
ATOM 1415 N N . ARG A 1 191 ? 6.681 -17.307 -9.934 1.00 30.56 191 ARG A N 1
ATOM 1416 C CA . ARG A 1 191 ? 6.213 -18.705 -9.975 1.00 30.56 191 ARG A CA 1
ATOM 1417 C C . ARG A 1 191 ? 5.673 -19.048 -8.582 1.00 30.56 191 ARG A C 1
ATOM 1419 O O . ARG A 1 191 ? 6.439 -19.130 -7.632 1.00 30.56 191 ARG A O 1
ATOM 1426 N N . GLY A 1 192 ? 4.353 -19.156 -8.443 1.00 32.72 192 GLY A N 1
ATOM 1427 C CA . GLY A 1 192 ? 3.670 -19.423 -7.170 1.00 32.72 192 GLY A CA 1
ATOM 1428 C C . GLY A 1 192 ? 2.293 -18.761 -7.119 1.00 32.72 192 GLY A C 1
ATOM 1429 O O . GLY A 1 192 ? 2.149 -17.615 -7.540 1.00 32.72 192 GLY A O 1
ATOM 1430 N N . VAL A 1 193 ? 1.292 -19.505 -6.643 1.00 30.14 193 VAL A N 1
ATOM 1431 C CA . VAL A 1 193 ? -0.142 -19.194 -6.749 1.00 30.14 193 VAL A CA 1
ATOM 1432 C C . VAL A 1 193 ? -0.481 -17.848 -6.097 1.00 30.14 193 VAL A C 1
ATOM 1434 O O . VAL A 1 193 ? -0.324 -17.660 -4.891 1.00 30.14 193 VAL A O 1
ATOM 1437 N N . VAL A 1 194 ? -0.954 -16.910 -6.914 1.00 36.03 194 VAL A N 1
ATOM 1438 C CA . VAL A 1 194 ? -1.777 -15.778 -6.481 1.00 36.03 194 VAL A CA 1
ATOM 1439 C C . VAL A 1 194 ? -3.217 -16.290 -6.521 1.00 36.03 194 VAL A C 1
ATOM 1441 O O . VAL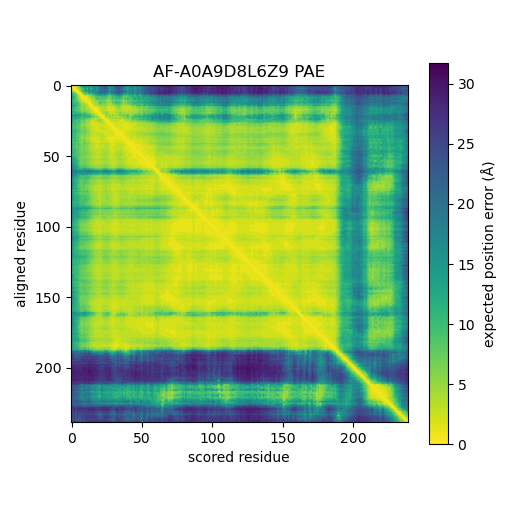 A 1 194 ? -3.654 -16.780 -7.561 1.00 36.03 194 VAL A O 1
ATOM 1444 N N . LEU A 1 195 ? -3.943 -16.236 -5.401 1.00 32.34 195 LEU A N 1
ATOM 1445 C CA . LEU A 1 195 ? -5.399 -16.410 -5.411 1.00 32.34 195 LEU A CA 1
ATOM 1446 C C . LEU A 1 195 ? -6.003 -15.207 -6.125 1.00 32.34 195 LEU A C 1
ATOM 1448 O O . LEU A 1 195 ? -6.301 -14.206 -5.487 1.00 32.34 195 LEU A O 1
ATOM 1452 N N . GLY A 1 196 ? -6.109 -15.314 -7.448 1.00 32.75 196 GLY A N 1
ATOM 1453 C CA . GLY A 1 196 ? -6.706 -14.309 -8.310 1.00 32.75 196 GLY A CA 1
ATOM 1454 C C . GLY A 1 196 ? -5.889 -13.022 -8.393 1.00 32.75 196 GLY A C 1
ATOM 1455 O O . GLY A 1 196 ? -5.787 -12.250 -7.443 1.00 32.75 196 GLY A O 1
ATOM 1456 N N . ASP A 1 197 ? -5.404 -12.705 -9.589 1.00 35.94 197 ASP A N 1
ATOM 1457 C CA . ASP A 1 197 ? -5.494 -11.306 -9.982 1.00 35.94 197 ASP A CA 1
ATOM 1458 C C . ASP A 1 197 ? -6.981 -10.956 -9.873 1.00 35.94 197 ASP A C 1
ATOM 1460 O O . ASP A 1 197 ? -7.804 -11.557 -10.567 1.00 35.94 197 ASP A O 1
ATOM 1464 N N . VAL A 1 198 ? -7.365 -10.016 -9.011 1.00 35.72 198 VAL A N 1
ATOM 1465 C CA . VAL A 1 198 ? -8.687 -9.390 -9.128 1.00 35.72 198 VAL A CA 1
ATOM 1466 C C . VAL A 1 198 ? -8.628 -8.459 -10.342 1.00 35.72 198 VAL A C 1
ATOM 1468 O O . VAL A 1 198 ? -8.646 -7.240 -10.233 1.00 35.72 198 VAL A O 1
ATOM 1471 N N . ASN A 1 199 ? -8.508 -9.071 -11.517 1.00 28.34 199 ASN A N 1
ATOM 1472 C CA . ASN A 1 199 ? -9.117 -8.617 -12.742 1.00 28.34 199 ASN A CA 1
ATOM 1473 C C . ASN A 1 199 ? -10.319 -9.539 -12.955 1.00 28.34 199 ASN A C 1
ATOM 1475 O O . ASN A 1 199 ? -10.236 -10.574 -13.613 1.00 28.34 199 ASN A O 1
ATOM 1479 N N . LEU A 1 200 ? -11.484 -9.092 -12.493 1.00 26.53 200 LEU A N 1
ATOM 1480 C CA . LEU A 1 200 ? -12.616 -9.103 -13.410 1.00 26.53 200 LEU A CA 1
ATOM 1481 C C . LEU A 1 200 ? -12.173 -8.283 -14.635 1.00 26.53 200 LEU A C 1
ATOM 1483 O O . LEU A 1 200 ? -12.368 -7.074 -14.689 1.00 26.53 200 LEU A O 1
ATOM 1487 N N . CYS A 1 201 ? -11.510 -8.924 -15.602 1.00 21.78 201 CYS A N 1
ATOM 1488 C CA . CYS A 1 201 ? -11.467 -8.412 -16.963 1.00 21.78 201 CYS A CA 1
ATOM 1489 C C . CYS A 1 201 ? -12.893 -8.532 -17.507 1.00 21.78 201 CYS A C 1
ATOM 1491 O O . CYS A 1 201 ? -13.228 -9.504 -18.177 1.00 21.78 201 CYS A O 1
ATOM 1493 N N . LEU A 1 202 ? -13.740 -7.549 -17.207 1.00 22.14 202 LEU A N 1
ATOM 1494 C CA . LEU A 1 202 ? -14.787 -7.178 -18.144 1.00 22.14 202 LEU A CA 1
ATOM 1495 C C . LEU A 1 202 ? -14.181 -6.119 -19.075 1.00 22.14 202 LEU A C 1
ATOM 1497 O O . LEU A 1 202 ? -13.620 -5.130 -18.597 1.00 22.14 202 LEU A O 1
ATOM 1501 N N . PRO A 1 203 ? -14.195 -6.350 -20.396 1.00 22.86 203 PRO A N 1
ATOM 1502 C CA . PRO A 1 203 ? -13.649 -5.408 -21.354 1.00 22.86 203 PRO A CA 1
ATOM 1503 C C . PRO A 1 203 ? -14.517 -4.150 -21.339 1.00 22.86 203 PRO A C 1
ATOM 1505 O O . PRO A 1 203 ? -15.734 -4.250 -21.446 1.00 22.86 203 PRO A O 1
ATOM 1508 N N . ASN A 1 204 ? -13.866 -2.989 -21.259 1.00 23.78 204 ASN A N 1
ATOM 1509 C CA . ASN A 1 204 ? -14.465 -1.652 -21.254 1.00 23.78 204 ASN A CA 1
ATOM 1510 C C . ASN A 1 204 ? -15.369 -1.374 -20.049 1.00 23.78 204 ASN A C 1
ATOM 1512 O O . ASN A 1 204 ? -16.478 -1.864 -20.007 1.00 23.78 204 ASN A O 1
ATOM 1516 N N . PHE A 1 205 ? -14.931 -0.523 -19.122 1.00 22.77 205 PHE A N 1
ATOM 1517 C CA . PHE A 1 205 ? -15.715 0.617 -18.627 1.00 22.77 205 PHE A CA 1
ATOM 1518 C C . PHE A 1 205 ? -14.862 1.397 -17.620 1.00 22.77 205 PHE A C 1
ATOM 1520 O O . PHE A 1 205 ? -14.486 0.912 -16.553 1.00 22.77 205 PHE A O 1
ATOM 1527 N N . ALA A 1 206 ? -14.548 2.642 -17.976 1.00 28.42 206 ALA A N 1
ATOM 1528 C CA . ALA A 1 206 ? -14.284 3.666 -16.982 1.00 28.42 206 ALA A CA 1
ATOM 1529 C C . ALA A 1 206 ? -15.523 3.760 -16.069 1.00 28.42 206 ALA A C 1
ATOM 1531 O O . ALA A 1 206 ? -16.643 3.707 -16.567 1.00 28.42 206 ALA A O 1
ATOM 1532 N N . VAL A 1 207 ? -15.311 3.921 -14.757 1.00 26.39 207 VAL A N 1
ATOM 1533 C CA . VAL A 1 207 ? -16.356 4.018 -13.711 1.00 26.39 207 VAL A CA 1
ATOM 1534 C C . VAL A 1 207 ? -16.976 2.672 -13.271 1.00 26.39 207 VAL A C 1
ATOM 1536 O O . VAL A 1 207 ? -18.185 2.501 -13.334 1.00 26.39 207 VAL A O 1
ATOM 1539 N N . GLN A 1 208 ? -16.181 1.716 -12.754 1.00 25.50 208 GLN A N 1
ATOM 1540 C CA . GLN A 1 208 ? -16.738 0.614 -11.929 1.00 25.50 208 GLN A CA 1
ATOM 1541 C C . GLN A 1 208 ? -15.736 -0.133 -11.021 1.00 25.50 208 GLN A C 1
ATOM 1543 O O . GLN A 1 208 ? -15.835 -1.337 -10.821 1.00 25.50 208 GLN A O 1
ATOM 1548 N N . LEU A 1 209 ? -14.755 0.561 -10.429 1.00 36.22 209 LEU A N 1
ATOM 1549 C CA . LEU A 1 209 ? -13.741 -0.092 -9.575 1.00 36.22 209 LEU A CA 1
ATOM 1550 C C . LEU A 1 209 ? -14.151 -0.270 -8.094 1.00 36.22 209 LEU A C 1
ATOM 1552 O O . LEU A 1 209 ? -13.395 -0.850 -7.320 1.00 36.22 209 LEU A O 1
ATOM 1556 N N . LEU A 1 210 ? -15.317 0.241 -7.680 1.00 36.31 210 LEU A N 1
ATOM 1557 C CA . LEU A 1 210 ? -15.684 0.386 -6.262 1.00 36.31 210 LEU A CA 1
ATOM 1558 C C . LEU A 1 210 ? -16.581 -0.740 -5.721 1.00 36.31 210 LEU A C 1
ATOM 1560 O O . LEU A 1 210 ? -16.428 -1.125 -4.565 1.00 36.31 210 LEU A O 1
ATOM 1564 N N . CYS A 1 211 ? -17.456 -1.324 -6.545 1.00 35.44 211 CYS A N 1
ATOM 1565 C CA . CYS A 1 211 ? -18.358 -2.402 -6.114 1.00 35.44 211 CYS A CA 1
ATOM 1566 C C . CYS A 1 211 ? -17.616 -3.719 -5.806 1.00 35.44 211 CYS A C 1
ATOM 1568 O O . CYS A 1 211 ? -18.008 -4.451 -4.903 1.00 35.44 211 CYS A O 1
ATOM 1570 N N . ASN A 1 212 ? -16.480 -3.973 -6.463 1.00 56.78 212 ASN A N 1
ATOM 1571 C CA . ASN A 1 212 ? -15.784 -5.261 -6.368 1.00 56.78 212 ASN A CA 1
ATOM 1572 C C . ASN A 1 212 ? -14.988 -5.446 -5.066 1.00 56.78 212 ASN A C 1
ATOM 1574 O O . ASN A 1 212 ? -14.777 -6.576 -4.637 1.00 56.78 212 ASN A O 1
ATOM 1578 N N . VAL A 1 213 ? -14.527 -4.369 -4.416 1.00 55.78 213 VAL A N 1
ATOM 1579 C CA . VAL A 1 213 ? -13.721 -4.504 -3.187 1.00 55.78 213 VAL A CA 1
ATOM 1580 C C . VAL A 1 213 ? -14.578 -5.046 -2.046 1.00 55.78 213 VAL A C 1
ATOM 1582 O O . VAL A 1 213 ? -14.157 -5.974 -1.369 1.00 55.78 213 VAL A O 1
ATOM 1585 N N . ILE A 1 214 ? -15.794 -4.528 -1.862 1.00 58.38 214 ILE A N 1
ATOM 1586 C CA . ILE A 1 214 ? -16.702 -4.978 -0.795 1.00 58.38 214 ILE A CA 1
ATOM 1587 C C . ILE A 1 214 ? -17.083 -6.451 -0.988 1.00 58.38 214 ILE A C 1
ATOM 1589 O O . ILE A 1 214 ? -17.061 -7.216 -0.026 1.00 58.38 214 ILE A O 1
ATOM 1593 N N . GLU A 1 215 ? -17.367 -6.868 -2.222 1.00 57.19 215 GLU A N 1
ATOM 1594 C CA . GLU A 1 215 ? -17.699 -8.261 -2.544 1.00 57.19 215 GLU A CA 1
ATOM 1595 C C . GLU A 1 215 ? -16.519 -9.209 -2.300 1.00 57.19 215 GLU A C 1
ATOM 1597 O O . GLU A 1 215 ? -16.693 -10.267 -1.697 1.00 57.19 215 GLU A O 1
ATOM 1602 N N . VAL A 1 216 ? -15.300 -8.812 -2.680 1.00 58.81 216 VAL A N 1
ATOM 1603 C CA . VAL A 1 216 ? -14.082 -9.594 -2.407 1.00 58.81 216 VAL A CA 1
ATOM 1604 C C . VAL A 1 216 ? -13.809 -9.694 -0.904 1.00 58.81 216 VAL A C 1
ATOM 1606 O O . VAL A 1 216 ? -13.447 -10.766 -0.420 1.00 58.81 216 VAL A O 1
ATOM 1609 N N . LEU A 1 217 ? -14.013 -8.608 -0.150 1.00 62.97 217 LEU A N 1
ATOM 1610 C CA . LEU A 1 217 ? -13.886 -8.612 1.311 1.00 62.97 217 LEU A CA 1
ATOM 1611 C C . LEU A 1 217 ? -14.906 -9.568 1.942 1.00 62.97 217 LEU A C 1
ATOM 1613 O O . LEU A 1 217 ? -14.536 -10.402 2.768 1.00 62.97 217 LEU A O 1
ATOM 1617 N N . ALA A 1 218 ? -16.169 -9.493 1.516 1.00 56.91 218 ALA A N 1
ATOM 1618 C CA . ALA A 1 218 ? -17.225 -10.384 1.984 1.00 56.91 218 ALA A CA 1
ATOM 1619 C C . ALA A 1 218 ? -16.919 -11.854 1.648 1.00 56.91 218 ALA A C 1
ATOM 1621 O O . ALA A 1 218 ? -17.072 -12.721 2.510 1.00 56.91 218 ALA A O 1
ATOM 1622 N N . HIS A 1 219 ? -16.414 -12.136 0.439 1.00 63.66 219 HIS A N 1
ATOM 1623 C CA . HIS A 1 219 ? -16.006 -13.482 0.027 1.00 63.66 219 HIS A CA 1
ATOM 1624 C C . HIS A 1 219 ? -14.861 -14.023 0.883 1.00 63.66 219 HIS A C 1
ATOM 1626 O O . HIS A 1 219 ? -14.946 -15.151 1.361 1.00 63.66 219 HIS A O 1
ATOM 1632 N N . ALA A 1 220 ? -13.816 -13.225 1.120 1.00 57.44 220 ALA A N 1
ATOM 1633 C CA . ALA A 1 220 ? -12.662 -13.632 1.923 1.00 57.44 220 ALA A CA 1
ATOM 1634 C C . ALA A 1 220 ? -13.049 -13.967 3.376 1.00 57.44 220 ALA A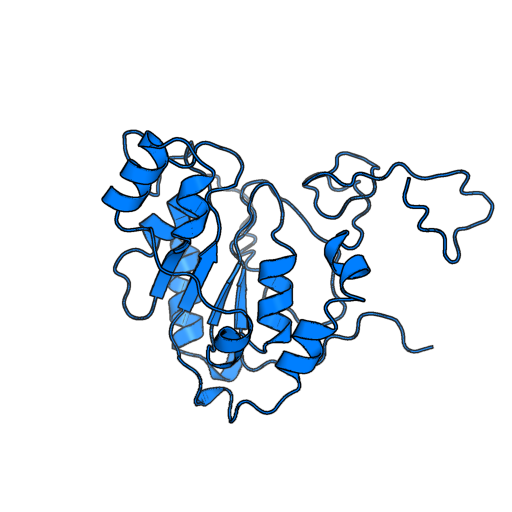 C 1
ATOM 1636 O O . ALA A 1 220 ? -12.523 -14.917 3.961 1.00 57.44 220 ALA A O 1
ATOM 1637 N N . VAL A 1 221 ? -14.001 -13.220 3.949 1.00 60.75 221 VAL A N 1
ATOM 1638 C CA . VAL A 1 221 ? -14.545 -13.490 5.290 1.00 60.75 221 VAL A CA 1
ATOM 1639 C C . VAL A 1 221 ? -15.415 -14.747 5.301 1.00 60.75 221 VAL A C 1
ATOM 1641 O O . VAL A 1 221 ? -15.306 -15.546 6.232 1.00 60.75 221 VAL A O 1
ATOM 1644 N N . ALA A 1 222 ? -16.263 -14.933 4.285 1.00 63.25 222 ALA A N 1
ATOM 1645 C CA . ALA A 1 222 ? -17.194 -16.057 4.195 1.00 63.25 222 ALA A CA 1
ATOM 1646 C C . ALA A 1 222 ? -16.505 -17.393 3.859 1.00 63.25 222 ALA A C 1
ATOM 1648 O O . ALA A 1 222 ? -16.934 -18.442 4.341 1.00 63.25 222 ALA A O 1
ATOM 1649 N N . HIS A 1 223 ? -15.406 -17.363 3.097 1.00 64.94 223 HIS A N 1
ATOM 1650 C CA . HIS A 1 223 ? -14.723 -18.555 2.581 1.00 64.94 223 HIS A CA 1
ATOM 1651 C C . HIS A 1 223 ? -13.240 -18.624 2.995 1.00 64.94 223 HIS A C 1
ATOM 1653 O O . HIS A 1 223 ? -12.356 -18.824 2.161 1.00 64.94 223 HIS A O 1
ATOM 1659 N N . PRO A 1 224 ? -12.911 -18.544 4.299 1.00 54.66 224 PRO A N 1
ATOM 1660 C CA . PRO A 1 224 ? -11.525 -18.466 4.756 1.00 54.66 224 PRO A CA 1
ATOM 1661 C C . PRO A 1 224 ? -10.720 -19.738 4.442 1.00 54.66 224 PRO A C 1
ATOM 1663 O O . PRO A 1 224 ? -9.496 -19.696 4.401 1.00 54.66 224 PRO A O 1
ATOM 1666 N N . CYS A 1 225 ? -11.389 -20.875 4.217 1.00 45.78 225 CYS A N 1
ATOM 1667 C CA . CYS A 1 225 ? -10.762 -22.129 3.795 1.00 45.78 225 CYS A CA 1
ATOM 1668 C C . CYS A 1 225 ? -10.133 -22.030 2.398 1.00 45.78 225 CYS A C 1
ATOM 1670 O O . CYS A 1 225 ? -9.114 -22.668 2.157 1.00 45.78 225 CYS A O 1
ATOM 1672 N N . GLU A 1 226 ? -10.720 -21.229 1.506 1.00 54.84 226 GLU A N 1
ATOM 1673 C CA . GLU A 1 226 ? -10.223 -21.009 0.142 1.00 54.84 226 GLU A CA 1
ATOM 1674 C C . GLU A 1 226 ? -9.003 -20.079 0.131 1.00 54.84 226 GLU A C 1
ATOM 1676 O O . GLU A 1 226 ? -8.201 -20.120 -0.794 1.00 54.84 226 GLU A O 1
ATOM 1681 N N . CYS A 1 227 ? -8.823 -19.285 1.193 1.00 49.97 227 CYS A N 1
ATOM 1682 C CA . CYS A 1 227 ? -7.699 -18.368 1.374 1.00 49.97 227 CYS A CA 1
ATOM 1683 C C . CYS A 1 227 ? -6.430 -19.036 1.938 1.00 49.97 227 CYS A C 1
ATOM 1685 O O . CYS A 1 227 ? -5.376 -18.397 2.002 1.00 49.97 227 CYS A O 1
ATOM 1687 N N . VAL A 1 228 ? -6.505 -20.302 2.369 1.00 42.19 228 VAL A N 1
ATOM 1688 C CA . VAL A 1 228 ? -5.351 -21.059 2.877 1.00 42.19 228 VAL A CA 1
ATOM 1689 C C . VAL A 1 228 ? -4.556 -21.608 1.692 1.00 42.19 228 VAL A C 1
ATOM 1691 O O . VAL A 1 228 ? -4.772 -22.736 1.258 1.00 42.19 228 VAL A O 1
ATOM 1694 N N . ILE A 1 229 ? -3.608 -20.826 1.171 1.00 41.66 229 ILE A N 1
ATOM 1695 C CA . ILE A 1 229 ? -2.598 -21.336 0.232 1.00 41.66 229 ILE A CA 1
ATOM 1696 C C . ILE A 1 229 ? -1.222 -21.301 0.884 1.00 41.66 229 ILE A C 1
ATOM 1698 O O . ILE A 1 229 ? -0.791 -20.291 1.437 1.00 41.66 229 ILE A O 1
ATOM 1702 N N . GLY A 1 230 ? -0.573 -22.466 0.851 1.00 32.81 230 GLY A N 1
ATOM 1703 C CA . GLY A 1 230 ? 0.632 -22.794 1.598 1.00 32.81 230 GLY A CA 1
ATOM 1704 C C . GLY A 1 230 ? 1.801 -21.836 1.377 1.00 32.81 230 GLY A C 1
ATOM 1705 O O . GLY A 1 230 ? 2.044 -21.333 0.280 1.00 32.81 230 GLY A O 1
ATOM 1706 N N . ALA A 1 231 ? 2.555 -21.637 2.457 1.00 28.84 231 ALA A N 1
ATOM 1707 C CA . ALA A 1 231 ? 3.807 -20.899 2.511 1.00 28.84 231 ALA A CA 1
ATOM 1708 C C . ALA A 1 231 ? 4.903 -21.601 1.683 1.00 28.84 231 ALA A C 1
ATOM 1710 O O . ALA A 1 231 ? 5.761 -22.296 2.215 1.00 28.84 231 ALA A O 1
ATOM 1711 N N . GLY A 1 232 ? 4.865 -21.437 0.362 1.00 29.89 232 GLY A N 1
ATOM 1712 C CA . GLY A 1 232 ? 5.883 -21.935 -0.561 1.00 29.89 232 GLY A CA 1
ATOM 1713 C C . GLY A 1 232 ? 6.129 -20.919 -1.666 1.00 29.89 232 GLY A C 1
ATOM 1714 O O . GLY A 1 232 ? 5.527 -21.006 -2.731 1.00 29.89 232 GLY A O 1
ATOM 1715 N N . ILE A 1 233 ? 6.987 -19.927 -1.410 1.00 35.47 233 ILE A N 1
ATOM 1716 C CA . ILE A 1 233 ? 7.430 -18.973 -2.436 1.00 35.47 233 ILE A CA 1
ATOM 1717 C C . ILE A 1 233 ? 8.881 -19.307 -2.802 1.00 35.47 233 ILE A C 1
ATOM 1719 O O . ILE A 1 233 ? 9.809 -18.887 -2.106 1.00 35.47 233 ILE A O 1
ATOM 1723 N N . GLU A 1 234 ? 9.072 -20.056 -3.890 1.00 29.16 234 GLU A N 1
ATOM 1724 C CA . GLU A 1 234 ? 10.385 -20.314 -4.495 1.00 29.16 234 GLU A CA 1
ATOM 1725 C C . GLU A 1 234 ? 10.722 -19.203 -5.504 1.00 29.16 234 GLU A C 1
ATOM 1727 O O . GLU A 1 234 ? 9.913 -18.855 -6.361 1.00 29.16 234 GLU A O 1
ATOM 1732 N N . TRP A 1 235 ? 11.913 -18.612 -5.377 1.00 36.00 235 TRP A N 1
ATOM 1733 C CA . TRP A 1 235 ? 12.323 -17.420 -6.139 1.00 36.00 235 TRP A CA 1
ATOM 1734 C C . TRP A 1 235 ? 13.317 -17.702 -7.272 1.00 36.00 235 TRP A C 1
ATOM 1736 O O . TRP A 1 235 ? 13.701 -16.775 -7.978 1.00 36.00 235 TRP A O 1
ATOM 1746 N N . LEU A 1 236 ? 13.733 -18.956 -7.465 1.00 26.45 236 LEU A N 1
ATOM 1747 C CA . LEU A 1 236 ? 14.731 -19.361 -8.458 1.00 26.45 236 LEU A CA 1
ATOM 1748 C C . LEU A 1 236 ? 14.438 -20.786 -8.956 1.00 26.45 236 LEU A C 1
ATOM 1750 O O . LEU A 1 236 ? 13.840 -21.567 -8.211 1.00 26.45 236 LEU A O 1
ATOM 1754 N N . PRO A 1 237 ? 14.838 -21.149 -10.190 1.00 24.03 237 PRO A N 1
ATOM 1755 C CA . PRO A 1 237 ? 14.790 -22.539 -10.620 1.00 24.03 237 PRO A CA 1
ATOM 1756 C C . PRO A 1 237 ? 15.712 -23.371 -9.722 1.00 24.03 237 PRO A C 1
ATOM 1758 O O . PRO A 1 237 ? 16.861 -22.998 -9.492 1.00 24.03 237 PRO A O 1
ATOM 1761 N N . LYS A 1 238 ? 15.202 -24.499 -9.215 1.00 27.45 238 LYS A N 1
ATOM 1762 C CA . LYS A 1 238 ? 16.064 -25.566 -8.704 1.00 27.45 238 LYS A CA 1
ATOM 1763 C C . LYS A 1 238 ? 16.922 -26.029 -9.878 1.00 27.45 238 LYS A C 1
ATOM 1765 O O . LYS A 1 238 ? 16.376 -26.536 -10.857 1.00 27.45 238 LYS A O 1
ATOM 1770 N N . THR A 1 239 ? 18.214 -25.740 -9.797 1.00 32.72 239 THR A N 1
ATOM 1771 C CA . THR A 1 239 ? 19.251 -26.366 -10.623 1.00 32.72 239 THR A CA 1
ATOM 1772 C C . THR A 1 239 ? 19.311 -27.852 -10.331 1.00 32.72 239 THR A C 1
ATOM 1774 O O . THR A 1 239 ? 19.251 -28.182 -9.121 1.00 32.72 239 THR A O 1
#

Foldseek 3Di:
DDDPDDDDDPPDPDAAEDLDPEDEARYEYFKYLHPRHNFDHHPVCVVCVRVPVLLVLQPPDLPDLVQFQAAEEAEEALAAQADCDDPVLELPDPRHGPLSSVLLLCPPPPSYQRAYAPVNLVVDDVVSSVRRVVSVRYDHDDDLSSLLRHQHYEFEAGNAGDVCRVVSNVSSNHQYHYQQHPSNMDGDDFPFDDPDPPPPPPDDDDPDSRPVVVVVSVCCSVCVVSSDDDDDGDDDDDD

pLDDT: mean 77.09, std 22.42, range [21.78, 98.31]

Radius of gyration: 18.74 Å; Cα contacts (8 Å, |Δi|>4): 352; chains: 1; bounding box: 46×48×43 Å

Secondary structure (DSSP, 8-state):
-----SS--TT-----B--SS---TT-EES-BSSTTSEE---HHHHHTTTTHHHHHHHHS----GGGSEEEEEEEE-S-SSSBS--SS--TT-TTB-HHHHHHHHHTT-TTEEEEEEGGGGGGS-HHHHHHHHHTT-EE----GGGGGGEEEEEE--SSS--HHHHHHHHHTT-EEEEPPPTT--B-PPPSS--S-------S--SS-SSHHHHHHHHHHHH-TTTT---S----S---

Nearest PDB structures (foldseek):
  8avq-assembly4_D  TM=4.787E-01  e=4.808E-02  Paramecium bursaria Chlorella virus 1
  8asa-assembly7_G  TM=4.850E-01  e=1.253E-01  Paramecium bursaria Chlorella virus 1
  8asa-assembly8_H  TM=4.945E-01  e=2.373E-01  Paramecium bursaria Chlorella virus 1
  3uuw-assembly1_D  TM=4.715E-01  e=3.053E+00  Clostridioides difficile 630

Mean predicted aligned error: 9.65 Å

Sequence (239 aa):
MVRLLAEANPSVEGFPGSIGDGCGARVAGFASADPTAILVPDPYFFNTRGYDGERRLGAADTGAWRERSGDIIWRGAPNGVGSCTSARMSPDDPDLIQRTRLCLILKGMAGVDAAFVDAAMATIKPGDAAALAGAGIVGSWIRTAEWKQRRFAIDVDGNTSAWSNLFHRLLLGCCVIKVGSQHGFRQPPRRGVVLGDVNLCLPNFAVQLLCNVIEVLAHAVAHPCECVIGAGIEWLPKT